Protein AF-A0A0W0VDV8-F1 (afdb_monomer)

Foldseek 3Di:
DLVVLVVLLVVLVVLLVVLVVLLVVLLVVLCVQPCQEDPDPAPNNPPQDLVNVLPPVVLVVLLVQLLVDPDLVSNVVSLVVLVVQLVVLLVQLVVLLVPADPPDPVSVNSNSNSLSSNSSSLVSNSSSLVSSSVVLVVCSPPPCSVVSSVVSVVSSVVSVVSSVVSVVSSLVSLLVVLLCLLVPFDARRARPLLSNLLCVVVSQVVLQCVVPNPDPVSVVVVVVCCPDLLVLLSVLLNVLSPDPLRDPQLSLLSLLLVLVLCVVVCPDDPDRSSNSSSVSNNSHDDDDDPPRAFNLRVCVVVVVSLVSRPPSSNVSCVVVVVQRRDGPSRDRDDPPD

Organism: NCBI:txid456

Mean predicted aligned error: 11.99 Å

Radius of gyration: 25.32 Å; Cα contacts (8 Å, |Δi|>4): 315; chains: 1; bounding box: 62×43×71 Å

Secondary structure (DSSP, 8-state):
-HHHHHHHHHHHHHHHHHHHHHHHHHHHHHHHHH----SS--GGGTT--HHHH---HHHHHHHHHHHH-SSHHHHHHHHHHHHHHHHHHHHHHHHHHHT--TT-HHHHHHHHHHHHHHHHHHHHHHHHHHHHHHHHHTTTTSTTHHHHHHHHHHHHHHHHHHHHHHHHHHHHHHHHHHHHHHHS--TT----HHHHHHHHHHHHHHHHHHHH-S-HHHHHHHHHHTTSHHHHHHHHHHHHHHSTT--HHHHHHHHHHHHHHHHHH-SS-TT-HHHHHHHHHTT--PPPPTTPPPHHHHHHH-HHHHHHS-HHHHHHHHHTHHHHTSSS--PPPPPP-

Sequence (337 aa):
MQGKNEILNTQLTTFTIENNQKLAELKRSFLFYMKQEPKGKGLLGQTLTFVQLTHSVEVQQLEKDVEGARSWKSMRAAYSKLVEKTVEYGKAFEATVLQFSVDDPESYKRFELAVTHYFRALDACQNAQEALGKKLEQQVKKNDFEEKHRDLAKEVTVLTTRIQSFQKQLEEFTLHLIEIQMEQPKEGRRIPLQAALQNLKKGYERAYDNSYGLSGFWRWLKNLFQKSDRMQEINFLATLSALPDCCDPVRYQAMALVHNKIIESESFGGGSKLKQILANLSGIQLSYNKSDPTLAIFLDKHQELYGQMPVSLQEYYNSHRGEYNQKGSVSFLNYAV

Solvent-accessible surface area (backbone atoms only — not comparable to full-atom values): 18839 Å² total; per-residue (Å²): 112,69,73,62,53,52,53,57,50,51,54,54,51,51,56,52,54,54,47,54,51,52,53,53,50,49,51,53,56,51,56,65,71,53,69,57,71,66,93,54,89,36,74,61,43,58,87,36,51,74,81,67,63,56,67,46,61,65,56,52,46,33,32,47,44,23,69,69,35,92,42,70,71,51,22,49,56,30,44,49,55,42,51,54,51,30,52,53,30,46,52,50,30,55,51,37,65,75,67,54,40,97,86,40,74,62,37,52,44,52,36,54,50,27,51,52,51,26,52,47,30,52,51,37,52,50,54,40,49,50,50,51,49,59,56,47,62,80,37,64,86,44,94,60,33,68,61,54,48,54,54,51,53,51,52,52,53,53,48,49,53,50,54,53,50,50,49,52,52,52,51,53,53,48,50,51,52,46,44,47,33,40,76,53,58,60,90,84,53,76,69,62,59,50,62,44,35,63,41,40,61,61,45,44,54,48,58,48,44,75,75,65,44,92,46,74,70,48,55,55,50,48,60,56,48,67,72,30,71,68,43,40,48,42,50,35,48,24,54,54,40,66,40,93,84,56,46,67,68,26,51,49,46,52,44,34,51,57,34,40,48,51,58,71,72,46,86,80,67,101,70,58,59,63,44,51,30,47,55,38,60,60,67,45,88,78,86,82,57,95,83,60,63,31,41,43,60,48,38,70,74,36,51,71,56,52,72,56,41,40,67,75,55,47,56,49,42,67,77,45,43,73,46,40,61,39,82,91,62,70,67,74,74,75,77,85,126

Structure (mmCIF, N/CA/C/O backbone):
data_AF-A0A0W0VDV8-F1
#
_entry.id   AF-A0A0W0VDV8-F1
#
loop_
_atom_site.group_PDB
_atom_site.id
_atom_site.type_symbol
_atom_site.label_atom_id
_atom_site.label_alt_id
_atom_site.label_comp_id
_atom_site.label_asym_id
_atom_site.label_entity_id
_atom_site.label_seq_id
_atom_site.pdbx_PDB_ins_code
_atom_site.Cartn_x
_atom_site.Cartn_y
_atom_site.Cartn_z
_atom_site.occupancy
_atom_site.B_iso_or_equiv
_atom_site.auth_seq_id
_atom_site.auth_comp_id
_atom_site.auth_asym_id
_atom_site.auth_atom_id
_atom_site.pdbx_PDB_model_num
ATOM 1 N N . MET A 1 1 ? -31.161 15.507 26.740 1.00 58.94 1 MET A N 1
ATOM 2 C CA . MET A 1 1 ? -30.115 14.484 26.982 1.00 58.94 1 MET A CA 1
ATOM 3 C C . MET A 1 1 ? -30.084 13.416 25.889 1.00 58.94 1 MET A C 1
ATOM 5 O O . MET A 1 1 ? -29.010 13.209 25.349 1.00 58.94 1 MET A O 1
ATOM 9 N N . GLN A 1 2 ? -31.214 12.810 25.486 1.00 59.78 2 GLN A N 1
ATOM 10 C CA . GLN A 1 2 ? -31.244 11.786 24.415 1.00 59.78 2 GLN A CA 1
ATOM 11 C C . GLN A 1 2 ? -30.567 12.213 23.098 1.00 59.78 2 GLN A C 1
ATOM 13 O O . GLN A 1 2 ? -29.649 11.531 22.660 1.00 59.78 2 GLN A O 1
ATOM 18 N N . GLY A 1 3 ? -30.905 13.385 22.547 1.00 69.31 3 GLY A N 1
ATOM 19 C CA . GLY A 1 3 ? -30.310 13.837 21.278 1.00 69.31 3 GLY A CA 1
ATOM 20 C C . GLY A 1 3 ? -28.788 14.060 21.315 1.00 69.31 3 GLY A C 1
ATOM 21 O O . GLY A 1 3 ? -28.114 13.861 20.313 1.00 69.31 3 GLY A O 1
ATOM 22 N N . LYS A 1 4 ? -28.206 14.404 22.475 1.00 75.31 4 LYS A N 1
ATOM 23 C CA . LYS A 1 4 ? -26.743 14.540 22.625 1.00 75.31 4 LYS A CA 1
ATOM 24 C C . LYS A 1 4 ? -26.056 13.169 22.576 1.00 75.31 4 LYS A C 1
ATOM 26 O O . LYS A 1 4 ? -25.022 13.027 21.930 1.00 75.31 4 LYS A O 1
ATOM 31 N N . ASN A 1 5 ? -26.644 12.165 23.225 1.00 75.25 5 ASN A N 1
ATOM 32 C CA . ASN A 1 5 ? -26.092 10.811 23.265 1.00 75.25 5 ASN A CA 1
ATOM 33 C C . ASN A 1 5 ? -26.180 10.113 21.894 1.00 75.25 5 ASN A C 1
ATOM 35 O O . ASN A 1 5 ? -25.277 9.363 21.533 1.00 75.25 5 ASN A O 1
ATOM 39 N N . GLU A 1 6 ? -27.215 10.409 21.106 1.00 73.19 6 GLU A N 1
ATOM 40 C CA . GLU A 1 6 ? -27.375 9.913 19.729 1.00 73.19 6 GLU A CA 1
ATOM 41 C C . GLU A 1 6 ? -26.329 10.504 18.763 1.00 73.19 6 GLU A C 1
ATOM 43 O O . GLU A 1 6 ? -2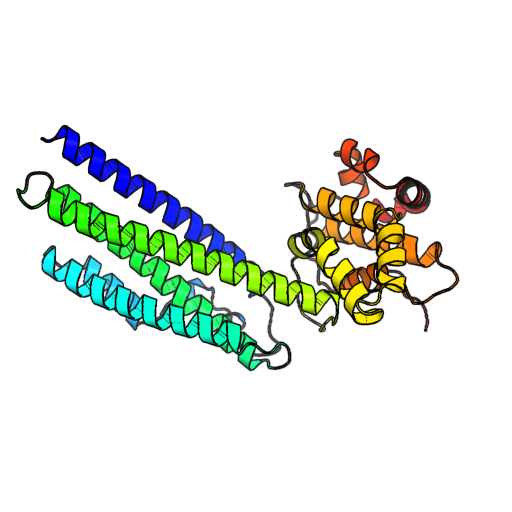5.738 9.773 17.963 1.00 73.19 6 GLU A O 1
ATOM 48 N N . ILE A 1 7 ? -26.020 11.802 18.882 1.00 77.56 7 ILE A N 1
ATOM 49 C CA . ILE A 1 7 ? -24.957 12.455 18.093 1.00 77.56 7 ILE A CA 1
ATOM 50 C C . ILE A 1 7 ? -23.589 11.832 18.399 1.00 77.56 7 ILE A C 1
ATOM 52 O O . ILE A 1 7 ? -22.836 11.495 17.485 1.00 77.56 7 ILE A O 1
ATOM 56 N N . LEU A 1 8 ? -23.282 11.638 19.683 1.00 75.75 8 LEU A N 1
ATOM 57 C CA . LEU A 1 8 ? -22.035 11.014 20.133 1.00 75.75 8 LEU A CA 1
ATOM 58 C C . LEU A 1 8 ? -21.870 9.591 19.573 1.00 75.75 8 LEU A C 1
ATOM 60 O O . LEU A 1 8 ? -20.773 9.195 19.174 1.00 75.75 8 LEU A O 1
ATOM 64 N N . ASN A 1 9 ? -22.958 8.828 19.496 1.00 73.06 9 ASN A N 1
ATOM 65 C CA . ASN A 1 9 ? -22.934 7.481 18.939 1.00 73.06 9 ASN A CA 1
ATOM 66 C C . ASN A 1 9 ? -22.749 7.461 17.410 1.00 73.06 9 ASN A C 1
ATOM 68 O O . ASN A 1 9 ? -22.029 6.622 16.865 1.00 73.06 9 ASN A O 1
ATOM 72 N N . THR A 1 10 ? -23.338 8.439 16.721 1.00 76.88 10 THR A N 1
ATOM 73 C CA . THR A 1 10 ? -23.154 8.620 15.274 1.00 76.88 10 THR A CA 1
ATOM 74 C C . THR A 1 10 ? -21.682 8.877 14.937 1.00 76.88 10 THR A C 1
ATOM 76 O O . THR A 1 10 ? -21.152 8.277 14.008 1.00 76.88 10 THR A O 1
ATOM 79 N N . GLN A 1 11 ? -20.985 9.695 15.735 1.00 78.44 11 GLN A N 1
ATOM 80 C CA . GLN A 1 11 ? -19.552 9.957 15.548 1.00 78.44 11 GLN A CA 1
ATOM 81 C C . GLN A 1 11 ? -18.694 8.691 15.685 1.00 78.44 11 GLN A C 1
ATOM 83 O O . GLN A 1 11 ? -17.827 8.459 14.847 1.00 78.44 11 GLN A O 1
ATOM 88 N N . LEU A 1 12 ? -18.952 7.856 16.702 1.00 77.94 12 LEU A N 1
ATOM 89 C CA . LEU A 1 12 ? -18.258 6.569 16.863 1.00 77.94 12 LEU A CA 1
ATOM 90 C C . LEU A 1 12 ? -18.455 5.672 15.637 1.00 77.94 12 LEU A C 1
ATOM 92 O O . LEU A 1 12 ? -17.488 5.118 15.124 1.00 77.94 12 LEU A O 1
ATOM 96 N N . THR A 1 13 ? -19.689 5.594 15.134 1.00 77.44 13 THR A N 1
ATOM 97 C CA . THR A 1 13 ? -20.028 4.790 13.951 1.00 77.44 13 THR A CA 1
ATOM 98 C C . THR A 1 13 ? -19.246 5.245 12.715 1.00 77.44 13 THR A C 1
ATOM 100 O O . THR A 1 13 ? -18.721 4.408 11.982 1.00 77.44 13 THR A O 1
ATOM 103 N N . THR A 1 14 ? -19.107 6.557 12.497 1.00 77.75 14 THR A N 1
ATOM 104 C CA . THR A 1 14 ? -18.315 7.097 11.380 1.00 77.75 14 THR A CA 1
ATOM 105 C C . THR A 1 14 ? -16.848 6.678 11.466 1.00 77.75 14 THR A C 1
ATOM 107 O O . THR A 1 14 ? -16.312 6.149 10.494 1.00 77.75 14 THR A O 1
ATOM 110 N N . PHE A 1 15 ? -16.207 6.834 12.631 1.00 74.81 15 PHE A N 1
ATOM 111 C CA . PHE A 1 15 ? -14.808 6.423 12.810 1.00 74.81 15 PHE A CA 1
ATOM 112 C C . PHE A 1 15 ? -14.605 4.922 12.586 1.00 74.81 15 PHE A C 1
ATOM 114 O O . PHE A 1 15 ? -13.619 4.501 11.979 1.00 74.81 15 PHE A O 1
ATOM 121 N N . THR A 1 16 ? -15.557 4.107 13.038 1.00 74.69 16 THR A N 1
ATOM 122 C CA . THR A 1 16 ? -15.547 2.664 12.809 1.00 74.69 16 THR A CA 1
ATOM 123 C C . THR A 1 16 ? -15.575 2.333 11.313 1.00 74.69 16 THR A C 1
ATOM 125 O O . THR A 1 16 ? -14.768 1.528 10.849 1.00 74.69 16 THR A O 1
ATOM 128 N N . ILE A 1 17 ? -16.455 2.979 10.541 1.00 77.81 17 ILE A N 1
ATOM 129 C CA . ILE A 1 17 ? -16.549 2.781 9.086 1.00 77.81 17 ILE A CA 1
ATOM 130 C C . ILE A 1 17 ? -15.231 3.158 8.395 1.00 77.81 17 ILE A C 1
ATOM 132 O O . ILE A 1 17 ? -14.742 2.397 7.558 1.00 77.81 17 ILE A O 1
ATOM 136 N N . GLU A 1 18 ? -14.630 4.292 8.763 1.00 79.25 18 GLU A N 1
ATOM 137 C CA . GLU A 1 18 ? -13.348 4.735 8.201 1.00 79.25 18 GLU A 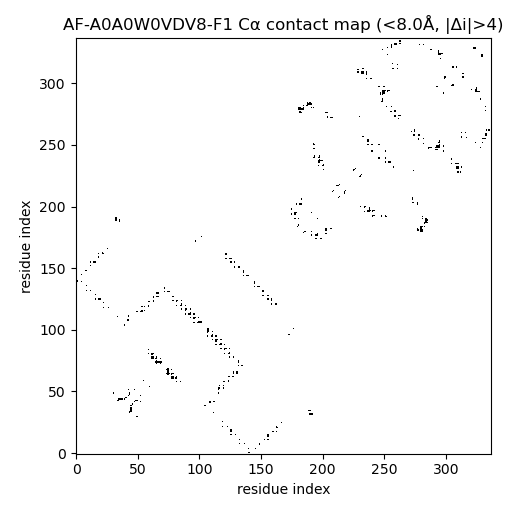CA 1
ATOM 138 C C . GLU A 1 18 ? -12.209 3.745 8.484 1.00 79.25 18 GLU A C 1
ATOM 140 O O . GLU A 1 18 ? -11.414 3.435 7.594 1.00 79.25 18 GLU A O 1
ATOM 145 N N . ASN A 1 19 ? -12.124 3.214 9.707 1.00 77.00 19 ASN A N 1
ATOM 146 C CA . ASN A 1 19 ? -11.115 2.214 10.059 1.00 77.00 19 ASN A CA 1
ATOM 147 C C . ASN A 1 19 ? -11.298 0.915 9.260 1.00 77.00 19 ASN A C 1
ATOM 149 O O . ASN A 1 19 ? -10.313 0.371 8.758 1.00 77.00 19 ASN A O 1
ATOM 153 N N . ASN A 1 20 ? -12.538 0.452 9.075 1.00 77.88 20 ASN A N 1
ATOM 154 C CA . ASN A 1 20 ? -12.835 -0.739 8.272 1.00 77.88 20 ASN A CA 1
ATOM 155 C C . ASN A 1 20 ? -12.409 -0.570 6.808 1.00 77.88 20 ASN A C 1
ATOM 157 O O . ASN A 1 20 ? -11.859 -1.497 6.211 1.00 77.88 20 ASN A O 1
ATOM 161 N N . GLN A 1 21 ? -12.611 0.618 6.231 1.00 77.75 21 GLN A N 1
ATOM 162 C CA . GLN A 1 21 ? -12.139 0.929 4.878 1.00 77.75 21 GLN A CA 1
ATOM 163 C C . GLN A 1 21 ? -10.608 0.877 4.791 1.00 77.75 21 GLN A C 1
ATOM 165 O O . GLN A 1 21 ? -10.075 0.171 3.934 1.00 77.75 21 GLN A O 1
ATOM 170 N N . LYS A 1 22 ? -9.899 1.521 5.728 1.00 74.94 22 LYS A N 1
ATOM 171 C CA . LYS A 1 22 ? -8.423 1.507 5.781 1.00 74.94 22 LYS A CA 1
ATOM 172 C C . LYS A 1 22 ? -7.856 0.096 5.956 1.00 74.94 22 LYS A C 1
ATOM 174 O O . LYS A 1 22 ? -6.888 -0.272 5.296 1.00 74.94 22 LYS A O 1
ATOM 179 N N . LEU A 1 23 ? -8.471 -0.732 6.803 1.00 75.31 23 LEU A N 1
ATOM 180 C CA . LEU A 1 23 ? -8.080 -2.137 6.973 1.00 75.31 23 LEU A CA 1
ATOM 181 C C . LEU A 1 23 ? -8.330 -2.959 5.699 1.00 75.31 23 LEU A C 1
ATOM 183 O O . LEU A 1 23 ? -7.503 -3.792 5.320 1.00 75.31 23 LEU A O 1
ATOM 187 N N . ALA A 1 24 ? -9.432 -2.712 4.989 1.00 70.69 24 ALA A N 1
ATOM 188 C CA . ALA A 1 24 ? -9.693 -3.368 3.712 1.00 70.69 24 ALA A CA 1
ATOM 189 C C . ALA A 1 24 ? -8.656 -2.984 2.638 1.00 70.69 24 ALA A C 1
ATOM 191 O O . ALA A 1 24 ? -8.207 -3.852 1.883 1.00 70.69 24 ALA A O 1
ATOM 192 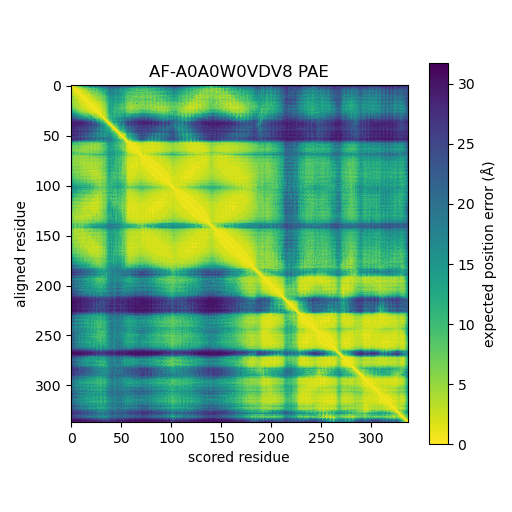N N . GLU A 1 25 ? -8.245 -1.715 2.585 1.00 67.88 25 GLU A N 1
ATOM 193 C CA . GLU A 1 25 ? -7.177 -1.225 1.703 1.00 67.88 25 GLU A CA 1
ATOM 194 C C . GLU A 1 25 ? -5.823 -1.856 2.046 1.00 67.88 25 GLU A C 1
ATOM 196 O O . GLU A 1 25 ? -5.185 -2.446 1.173 1.00 67.88 25 GLU A O 1
ATOM 201 N N . LEU A 1 26 ? -5.439 -1.846 3.325 1.00 67.81 26 LEU A N 1
ATOM 202 C CA . LEU A 1 26 ? -4.237 -2.507 3.843 1.00 67.81 26 LEU A CA 1
ATOM 203 C C . LEU A 1 26 ? -4.158 -3.980 3.434 1.00 67.81 26 LEU A C 1
ATOM 205 O O . LEU A 1 26 ? -3.128 -4.446 2.944 1.00 67.81 26 LEU A O 1
ATOM 209 N N . LYS A 1 27 ? -5.266 -4.713 3.584 1.00 67.38 27 LYS A N 1
ATOM 210 C CA . LYS A 1 27 ? -5.357 -6.125 3.201 1.00 67.38 27 LYS A CA 1
ATOM 211 C C . LYS A 1 27 ? -5.137 -6.326 1.703 1.00 67.38 27 LYS A C 1
ATOM 213 O O . LYS A 1 27 ? -4.454 -7.273 1.315 1.00 67.38 27 LYS A O 1
ATOM 218 N N . ARG A 1 28 ? -5.710 -5.463 0.855 1.00 62.41 28 ARG A N 1
ATOM 219 C CA . ARG A 1 28 ? -5.523 -5.519 -0.607 1.00 62.41 28 ARG A CA 1
ATOM 220 C C . ARG A 1 28 ? -4.072 -5.252 -0.987 1.00 62.41 28 ARG A C 1
ATOM 222 O O . ARG A 1 28 ? -3.511 -6.039 -1.747 1.00 62.41 28 ARG A O 1
ATOM 229 N N . SER A 1 29 ? -3.473 -4.207 -0.418 1.00 60.25 29 SER A N 1
ATOM 230 C CA . SER A 1 29 ? -2.066 -3.868 -0.630 1.00 60.25 29 SER A CA 1
ATOM 231 C C . SER A 1 29 ? -1.169 -5.038 -0.229 1.00 60.25 29 SER A C 1
ATOM 233 O O . SER A 1 29 ? -0.413 -5.537 -1.055 1.00 60.25 29 SER A O 1
ATOM 235 N N . PHE A 1 30 ? -1.322 -5.579 0.982 1.00 62.72 30 PHE A N 1
ATOM 236 C CA . PHE A 1 30 ? -0.496 -6.689 1.465 1.00 62.72 30 PHE A CA 1
ATOM 237 C C . PHE A 1 30 ? -0.629 -7.974 0.629 1.00 62.72 30 PHE A C 1
ATOM 239 O O . PHE A 1 30 ? 0.373 -8.590 0.261 1.00 62.72 30 PHE A O 1
ATOM 246 N N . LEU A 1 31 ? -1.860 -8.366 0.278 1.00 56.66 31 LEU A N 1
ATOM 247 C CA . LEU A 1 31 ? -2.122 -9.544 -0.555 1.00 56.66 31 LEU A CA 1
ATOM 248 C C . LEU A 1 31 ? -1.488 -9.446 -1.946 1.00 56.66 31 LEU A C 1
ATOM 250 O O . LEU A 1 31 ? -1.143 -10.474 -2.525 1.00 56.66 31 LEU A O 1
ATOM 254 N N . PHE A 1 32 ? -1.357 -8.238 -2.492 1.00 51.41 32 PHE A N 1
ATOM 255 C CA . PHE A 1 32 ? -0.691 -8.026 -3.771 1.00 51.41 32 PHE A CA 1
ATOM 256 C C . PHE A 1 32 ? 0.818 -8.287 -3.662 1.00 51.41 32 PHE A C 1
ATOM 258 O O . PHE A 1 32 ? 1.383 -8.992 -4.496 1.00 51.41 32 PHE A O 1
ATOM 265 N N . TYR A 1 33 ? 1.461 -7.783 -2.605 1.00 51.28 33 TYR A N 1
ATOM 266 C CA . TYR A 1 33 ? 2.911 -7.904 -2.427 1.00 51.28 33 TYR A CA 1
ATOM 267 C C . TYR A 1 33 ? 3.379 -9.314 -2.091 1.00 51.28 33 TYR A C 1
ATOM 269 O O . TYR A 1 33 ? 4.463 -9.700 -2.524 1.00 51.28 33 TYR A O 1
ATOM 277 N N . MET A 1 34 ? 2.568 -10.082 -1.361 1.00 50.50 34 MET A N 1
ATOM 278 C CA . MET A 1 34 ? 2.996 -11.359 -0.785 1.00 50.50 34 MET A CA 1
ATOM 279 C C . MET A 1 34 ? 2.438 -12.607 -1.484 1.00 50.50 34 MET A C 1
ATOM 281 O O . MET A 1 34 ? 2.802 -13.722 -1.127 1.00 50.50 34 MET A O 1
ATOM 285 N N . LYS A 1 35 ? 1.627 -12.456 -2.543 1.00 46.66 35 LYS A N 1
ATOM 286 C CA . LYS A 1 35 ? 1.220 -13.549 -3.459 1.00 46.66 35 LYS A CA 1
ATOM 287 C C . LYS A 1 35 ? 2.362 -14.042 -4.376 1.00 46.66 35 LYS A C 1
ATOM 289 O O . LYS A 1 35 ? 2.117 -14.478 -5.502 1.00 46.66 35 LYS A O 1
ATOM 294 N N . GLN A 1 36 ? 3.614 -13.952 -3.932 1.00 49.03 36 GLN A N 1
ATOM 295 C CA . GLN A 1 36 ? 4.772 -14.410 -4.702 1.00 49.03 36 GLN A CA 1
ATOM 296 C C . GLN A 1 36 ? 5.006 -15.899 -4.413 1.00 49.03 36 GLN A C 1
ATOM 298 O O . GLN A 1 36 ? 5.305 -16.288 -3.289 1.00 49.03 36 GLN A O 1
ATOM 303 N N . GLU A 1 37 ? 4.793 -16.741 -5.421 1.00 43.78 37 GLU A N 1
ATOM 304 C CA . GLU A 1 37 ? 4.869 -18.206 -5.333 1.00 43.78 37 GLU A CA 1
ATOM 305 C C . GLU A 1 37 ? 6.331 -18.738 -5.275 1.00 43.78 37 GLU A C 1
ATOM 307 O O . GLU A 1 37 ? 7.286 -17.982 -5.462 1.00 43.78 37 GLU A O 1
ATOM 312 N N . PRO A 1 38 ? 6.573 -20.018 -4.931 1.00 41.16 38 PRO A N 1
ATOM 313 C CA . PRO A 1 38 ? 7.326 -20.405 -3.750 1.00 41.16 38 PRO A CA 1
ATOM 314 C C . PRO A 1 38 ? 8.721 -20.934 -4.108 1.00 41.16 38 PRO A C 1
ATOM 316 O O . PRO A 1 38 ? 8.876 -22.071 -4.546 1.00 41.16 38 PRO A O 1
ATOM 319 N N . LYS A 1 39 ? 9.777 -20.165 -3.830 1.00 41.12 39 LYS A N 1
ATOM 320 C CA . LYS A 1 39 ? 11.120 -20.761 -3.640 1.00 41.12 39 LYS A CA 1
ATOM 321 C C . LYS A 1 39 ? 11.468 -20.994 -2.168 1.00 41.12 39 LYS A C 1
ATOM 323 O O . LYS A 1 39 ? 12.457 -21.646 -1.856 1.00 41.12 39 LYS A O 1
ATOM 328 N N . GLY A 1 40 ? 10.591 -20.564 -1.263 1.00 40.31 40 GLY A N 1
ATOM 329 C CA . GLY A 1 40 ? 10.541 -21.008 0.121 1.00 40.31 40 GLY A CA 1
ATOM 330 C C . GLY A 1 40 ? 9.084 -21.241 0.488 1.00 40.31 40 GLY A C 1
ATOM 331 O O . GLY A 1 40 ? 8.237 -20.407 0.187 1.00 40.31 40 GLY A O 1
ATOM 332 N N . LYS A 1 41 ? 8.767 -22.370 1.121 1.00 40.56 41 LYS A N 1
ATOM 333 C CA . LYS A 1 41 ? 7.441 -22.624 1.702 1.00 40.56 41 LYS A CA 1
ATOM 334 C C . LYS A 1 41 ? 7.212 -21.686 2.902 1.00 40.56 41 LYS A C 1
ATOM 336 O O . LYS A 1 41 ? 7.303 -22.120 4.046 1.00 40.56 41 LYS A O 1
ATOM 341 N N . GLY A 1 42 ? 7.023 -20.393 2.645 1.00 44.75 42 GLY A N 1
ATOM 342 C CA . GLY A 1 42 ? 6.468 -19.427 3.595 1.00 44.75 42 GLY A CA 1
ATOM 343 C C . GLY A 1 42 ? 4.958 -19.625 3.755 1.00 44.75 42 GLY A C 1
ATOM 344 O O . GLY A 1 42 ? 4.360 -20.422 3.031 1.00 44.75 42 GLY A O 1
ATOM 345 N N . LEU A 1 43 ? 4.345 -18.925 4.708 1.00 42.12 43 LEU A N 1
ATOM 346 C CA . LEU A 1 43 ? 2.946 -19.120 5.110 1.00 42.12 43 LEU A CA 1
ATOM 347 C C . LEU A 1 43 ? 1.944 -18.846 3.970 1.00 42.12 43 LEU A C 1
ATOM 349 O O . LEU A 1 43 ? 1.009 -19.625 3.796 1.00 42.12 43 LEU A O 1
ATOM 353 N N . LEU A 1 44 ? 2.172 -17.833 3.128 1.00 39.78 44 LEU A N 1
ATOM 354 C CA . LEU A 1 44 ? 1.350 -17.528 1.944 1.00 39.78 44 LEU A CA 1
ATOM 355 C C . LEU A 1 44 ? 1.682 -18.389 0.715 1.00 39.78 44 LEU A C 1
ATOM 357 O O . LEU A 1 44 ? 0.875 -18.477 -0.208 1.00 39.78 44 LEU A O 1
ATOM 361 N N . GLY A 1 45 ? 2.827 -19.078 0.717 1.00 38.69 45 GLY A N 1
ATOM 362 C CA . GLY A 1 45 ? 3.200 -20.076 -0.294 1.00 38.69 45 GLY A CA 1
ATOM 363 C C . GLY A 1 45 ? 2.599 -21.467 -0.044 1.00 38.69 45 GLY A C 1
ATOM 364 O O . GLY A 1 45 ? 2.841 -22.386 -0.823 1.00 38.69 45 GLY A O 1
ATOM 365 N N . GLN A 1 46 ? 1.836 -21.645 1.042 1.00 40.34 46 GLN A N 1
ATOM 366 C CA . GLN A 1 46 ? 1.187 -22.903 1.415 1.00 40.34 46 GLN A CA 1
ATOM 367 C C . GLN A 1 46 ? -0.321 -22.899 1.139 1.00 40.34 46 GLN A C 1
ATOM 369 O O . GLN A 1 46 ? -1.073 -23.405 1.953 1.00 40.34 46 GLN A O 1
ATOM 374 N N . THR A 1 47 ? -0.829 -22.373 0.018 1.00 40.25 47 THR A N 1
ATOM 375 C CA . THR A 1 47 ? -2.280 -22.481 -0.315 1.00 40.25 47 THR A CA 1
ATOM 376 C C . THR A 1 47 ? -3.239 -21.964 0.777 1.00 40.25 47 THR A C 1
ATOM 378 O O . THR A 1 47 ? -4.437 -22.232 0.730 1.00 40.25 47 THR A O 1
ATOM 381 N N . LEU A 1 48 ? -2.736 -21.229 1.771 1.00 39.66 48 LEU A N 1
ATOM 382 C CA . LEU A 1 48 ? -3.526 -20.640 2.834 1.00 39.66 48 LEU A CA 1
ATOM 383 C C . LEU A 1 48 ? -3.762 -19.193 2.426 1.00 39.66 48 LEU A C 1
ATOM 385 O O . LEU A 1 48 ? -2.842 -18.386 2.310 1.00 39.66 48 LEU A O 1
ATOM 389 N N . THR A 1 49 ? -5.018 -18.859 2.161 1.00 45.03 49 THR A N 1
ATOM 390 C CA . THR A 1 49 ? -5.432 -17.464 2.041 1.00 45.03 49 THR A CA 1
ATOM 391 C C . THR A 1 49 ? -5.029 -16.720 3.316 1.00 45.03 49 THR A C 1
ATOM 393 O O . THR A 1 49 ? -5.004 -17.293 4.400 1.00 45.03 49 THR A O 1
ATOM 396 N N . PHE A 1 50 ? -4.759 -15.420 3.225 1.00 41.00 50 PHE A N 1
ATOM 397 C CA . PHE A 1 50 ? -4.505 -14.575 4.399 1.00 41.00 50 PHE A CA 1
ATOM 398 C C . PHE A 1 50 ? -5.577 -14.746 5.498 1.00 41.00 50 PHE A C 1
ATOM 400 O O . PHE A 1 50 ? -5.272 -14.698 6.679 1.00 41.00 50 PHE A O 1
ATOM 407 N N . VAL A 1 51 ? -6.817 -15.059 5.100 1.00 43.16 51 VAL A N 1
ATOM 408 C CA . VAL A 1 51 ? -7.960 -15.390 5.973 1.00 43.16 51 VAL A CA 1
ATOM 409 C C . VAL A 1 51 ? -7.814 -16.745 6.693 1.00 43.16 51 VAL A C 1
ATOM 411 O O . VAL A 1 51 ? -8.361 -16.945 7.772 1.00 43.16 51 VAL A O 1
ATOM 414 N N . GLN A 1 52 ? -7.070 -17.690 6.126 1.00 43.09 52 GLN A N 1
ATOM 415 C CA . GLN A 1 52 ? -6.754 -18.976 6.753 1.00 43.09 52 GLN A CA 1
ATOM 416 C C . GLN A 1 52 ? -5.519 -18.892 7.670 1.00 43.09 52 GLN A C 1
ATOM 418 O O . GLN A 1 52 ? -5.389 -19.701 8.583 1.00 43.09 52 GLN A O 1
ATOM 423 N N . LEU A 1 53 ? -4.653 -17.887 7.486 1.00 49.34 53 LEU A N 1
ATOM 424 C CA . LEU A 1 53 ? -3.500 -17.602 8.356 1.00 49.34 53 LEU A CA 1
ATOM 425 C C . LEU A 1 53 ? -3.852 -16.749 9.583 1.00 49.34 53 LEU A C 1
ATOM 427 O O . LEU A 1 53 ? -3.094 -16.709 10.548 1.00 49.34 53 LEU A O 1
ATOM 431 N N . THR A 1 54 ? -5.025 -16.107 9.596 1.00 49.25 54 THR A N 1
ATOM 432 C CA . THR A 1 54 ? -5.510 -15.278 10.715 1.00 49.25 54 THR A CA 1
ATOM 433 C C . THR A 1 54 ? -5.915 -16.052 11.977 1.00 49.25 54 THR A C 1
ATOM 435 O O . THR A 1 54 ? -6.415 -15.448 12.929 1.00 49.25 54 THR A O 1
ATOM 438 N N . HIS A 1 55 ? -5.640 -17.357 12.049 1.00 49.22 55 HIS A N 1
ATOM 439 C CA . HIS A 1 55 ? -5.704 -18.134 13.288 1.00 49.22 55 HIS A CA 1
ATOM 440 C C . HIS A 1 55 ? -4.474 -17.890 14.180 1.00 49.22 55 HIS A C 1
ATOM 442 O O . HIS A 1 55 ? -3.840 -18.831 14.656 1.00 49.22 55 HIS A O 1
ATOM 448 N N . SER A 1 56 ? -4.174 -16.625 14.498 1.00 60.19 56 SER A N 1
ATOM 449 C CA . SER A 1 56 ? -3.602 -16.355 15.818 1.00 60.19 56 SER A CA 1
ATOM 450 C C . SER A 1 56 ? -4.687 -16.762 16.812 1.00 60.19 56 SER A C 1
ATOM 452 O O . SER A 1 56 ? -5.618 -15.999 17.079 1.00 60.19 56 SER A O 1
ATOM 454 N N . VAL A 1 57 ? -4.631 -18.023 17.261 1.00 66.75 57 VAL A N 1
ATOM 455 C CA . VAL A 1 57 ? -5.601 -18.614 18.196 1.00 66.75 57 VAL A CA 1
ATOM 456 C C . VAL A 1 57 ? -5.780 -17.686 19.395 1.00 66.75 57 VAL A C 1
ATOM 458 O O . VAL A 1 57 ? -6.896 -17.490 19.856 1.00 66.75 57 VAL A O 1
ATOM 461 N N . GLU A 1 58 ? -4.694 -17.044 19.826 1.00 80.62 58 GLU A N 1
ATOM 462 C CA . GLU A 1 58 ? -4.672 -16.069 20.910 1.00 80.62 58 GLU A CA 1
ATOM 463 C C . GLU A 1 58 ? -5.482 -14.797 20.598 1.00 80.62 58 GLU A C 1
ATOM 465 O O . GLU A 1 58 ? -6.392 -14.472 21.354 1.00 80.62 58 GLU A O 1
ATOM 470 N N . VAL A 1 59 ? -5.238 -14.100 19.477 1.00 86.19 59 VAL A N 1
ATOM 471 C CA . VAL A 1 59 ? -5.998 -12.879 19.113 1.00 86.19 59 VAL A CA 1
ATOM 472 C C . VAL A 1 59 ? -7.465 -13.192 18.860 1.00 86.19 59 VAL A C 1
ATOM 474 O O . VAL A 1 59 ? -8.344 -12.450 19.290 1.00 86.19 59 VAL A O 1
ATOM 477 N N . GLN A 1 60 ? -7.740 -14.309 18.187 1.00 84.75 60 GLN A N 1
ATOM 478 C CA . GLN A 1 60 ? -9.106 -14.738 17.922 1.00 84.75 60 GLN A CA 1
ATOM 479 C C . GLN A 1 60 ? -9.848 -15.108 19.211 1.00 84.75 60 GLN A C 1
ATOM 481 O O . GLN A 1 60 ? -11.041 -14.837 19.325 1.00 84.75 60 GLN A O 1
ATOM 486 N N . GLN A 1 61 ? -9.163 -15.718 20.181 1.00 87.50 61 GLN A N 1
ATOM 487 C CA . GLN A 1 61 ? -9.753 -16.000 21.483 1.00 87.50 61 GLN A CA 1
ATOM 488 C C . GLN A 1 61 ? -10.014 -14.708 22.261 1.00 87.50 61 GLN A C 1
ATOM 490 O O . GLN A 1 61 ? -11.103 -14.548 22.796 1.00 87.50 61 GLN A O 1
ATOM 495 N N . LEU A 1 62 ? -9.070 -13.762 22.267 1.00 89.62 62 LEU A N 1
ATOM 496 C CA . LEU A 1 62 ? -9.238 -12.469 22.937 1.00 89.62 62 LEU A CA 1
ATOM 497 C C . LEU A 1 62 ? -10.397 -11.653 22.348 1.00 89.62 62 LEU A C 1
ATOM 499 O O . LEU A 1 62 ? -11.169 -11.063 23.097 1.00 89.62 62 LEU A O 1
ATOM 503 N N . GLU A 1 63 ? -10.560 -11.651 21.024 1.00 91.56 63 GLU A N 1
ATOM 504 C CA . GLU A 1 63 ? -11.719 -11.043 20.360 1.00 91.56 63 GLU A CA 1
ATOM 505 C C . GLU A 1 63 ? -13.031 -11.704 20.805 1.00 91.56 63 GLU A C 1
ATOM 507 O O . GLU A 1 63 ? -13.948 -11.017 21.256 1.00 91.56 63 GLU A O 1
ATOM 512 N N . LYS A 1 64 ? -13.096 -13.043 20.781 1.00 91.25 64 LYS A N 1
ATOM 513 C CA . LYS A 1 64 ? -14.266 -13.796 21.262 1.00 91.25 64 LYS A CA 1
ATOM 514 C C . LYS A 1 64 ? -14.561 -13.548 22.740 1.00 91.25 64 LYS A C 1
ATOM 516 O O . LYS A 1 64 ? -15.727 -13.516 23.126 1.00 91.25 64 LYS A O 1
ATOM 521 N N . ASP A 1 65 ? -13.537 -13.363 23.569 1.00 92.88 65 ASP A N 1
ATOM 522 C CA . ASP A 1 65 ? -13.698 -13.046 24.988 1.00 92.88 65 ASP A CA 1
ATOM 523 C C . ASP A 1 65 ? -14.341 -11.662 25.180 1.00 92.88 65 ASP A C 1
ATOM 525 O O . ASP A 1 65 ? -15.146 -11.482 26.099 1.00 92.88 65 ASP A O 1
ATOM 529 N N . VAL A 1 66 ? -14.040 -10.691 24.304 1.00 92.75 66 VAL A N 1
ATOM 530 C CA . VAL A 1 66 ? -14.734 -9.393 24.284 1.00 92.75 66 VAL A CA 1
ATOM 531 C C . VAL A 1 66 ? -16.192 -9.578 23.874 1.00 92.75 66 VAL A C 1
ATOM 533 O O . VAL A 1 66 ? -17.081 -9.098 24.574 1.00 92.75 66 VAL A O 1
ATOM 536 N N . GLU A 1 67 ? -16.453 -10.285 22.776 1.00 90.69 67 GLU A N 1
ATOM 537 C CA . GLU A 1 67 ? -17.810 -10.486 22.249 1.00 90.69 67 GLU A CA 1
ATOM 538 C C . GLU A 1 67 ? -18.708 -11.290 23.203 1.00 90.69 67 GLU A C 1
ATOM 540 O O . GLU A 1 67 ? -19.891 -10.985 23.369 1.00 90.69 67 GLU A O 1
ATOM 545 N N . GLY A 1 68 ? -18.147 -12.306 23.863 1.00 88.19 68 GLY A N 1
ATOM 546 C CA . GLY A 1 68 ? -18.850 -13.189 24.792 1.00 88.19 68 GLY A CA 1
ATOM 547 C C . GLY A 1 68 ? -19.050 -12.604 26.194 1.00 88.19 68 GLY A C 1
ATOM 548 O O . GLY A 1 68 ? -19.814 -13.153 26.999 1.00 88.19 68 GLY A O 1
ATOM 549 N N . ALA A 1 69 ? -18.387 -11.494 26.525 1.00 91.50 69 ALA A N 1
ATOM 550 C CA . ALA A 1 69 ? -18.470 -10.894 27.848 1.00 91.50 69 ALA A CA 1
ATOM 551 C C . ALA A 1 69 ? -19.835 -10.224 28.105 1.00 91.50 69 ALA A C 1
ATOM 553 O O . ALA A 1 69 ? -20.328 -9.377 27.365 1.00 91.50 69 ALA A O 1
ATOM 554 N N . ARG A 1 70 ? -20.456 -10.567 29.243 1.00 86.31 70 ARG A N 1
ATOM 555 C CA . ARG A 1 70 ? -21.831 -10.136 29.572 1.00 86.31 70 ARG A CA 1
ATOM 556 C C . ARG A 1 70 ? -21.944 -8.683 30.047 1.00 86.31 70 ARG A C 1
ATOM 558 O O . ARG A 1 70 ? -23.011 -8.074 29.923 1.00 86.31 70 ARG A O 1
ATOM 565 N N . SER A 1 71 ? -20.870 -8.131 30.613 1.00 89.56 71 SER A N 1
ATOM 566 C CA . SER A 1 71 ? -20.848 -6.805 31.242 1.00 89.56 71 SER A CA 1
ATOM 567 C C . SER A 1 71 ? -19.827 -5.881 30.582 1.00 89.56 71 SER A C 1
ATOM 569 O O . SER A 1 71 ? -18.789 -6.349 30.125 1.00 89.56 71 SER A O 1
ATOM 571 N N . TRP A 1 72 ? -20.082 -4.565 30.608 1.00 89.06 72 TRP A N 1
ATOM 572 C CA . TRP A 1 72 ? -19.140 -3.558 30.094 1.00 89.06 72 TRP A CA 1
ATOM 573 C C . TRP A 1 72 ? -17.742 -3.719 30.696 1.00 89.06 72 TRP A C 1
ATOM 575 O O . TRP A 1 72 ? -16.759 -3.766 29.969 1.00 89.06 72 TRP A O 1
ATOM 585 N N . LYS A 1 73 ? -17.656 -3.867 32.025 1.00 90.94 73 LYS A N 1
ATOM 586 C CA . LYS A 1 73 ? -16.385 -4.032 32.743 1.00 90.94 73 LYS A CA 1
ATOM 587 C C . LYS A 1 73 ? -15.614 -5.263 32.257 1.00 90.94 73 LYS A C 1
ATOM 589 O O . LYS A 1 73 ? -14.406 -5.187 32.063 1.00 90.94 73 LYS A O 1
ATOM 594 N N . SER A 1 74 ? -16.310 -6.379 32.042 1.00 92.38 74 SER A N 1
ATOM 595 C CA . SER A 1 74 ? -15.710 -7.614 31.528 1.00 92.38 74 SER A CA 1
ATOM 596 C C . SER A 1 74 ? -15.249 -7.464 30.076 1.00 92.38 74 SER A C 1
ATOM 598 O O . SER A 1 74 ? -14.126 -7.851 29.771 1.00 92.38 74 SER A O 1
ATOM 600 N N . MET A 1 75 ? -16.069 -6.849 29.212 1.00 93.62 75 MET A N 1
ATOM 601 C CA . MET A 1 75 ? -15.697 -6.563 27.820 1.00 93.62 75 MET A CA 1
ATOM 602 C C . MET A 1 75 ? -14.459 -5.668 27.763 1.00 93.62 75 MET A C 1
ATOM 604 O O . MET A 1 75 ? -13.522 -5.958 27.028 1.00 93.62 75 MET A O 1
ATOM 608 N N . ARG A 1 76 ? -14.414 -4.614 28.591 1.00 93.44 76 ARG A N 1
ATOM 609 C CA . ARG A 1 76 ? -13.269 -3.702 28.648 1.00 93.44 76 ARG A CA 1
ATOM 610 C C . ARG A 1 76 ? -11.996 -4.412 29.105 1.00 93.44 76 ARG A C 1
ATOM 612 O O . ARG A 1 76 ? -10.949 -4.196 28.511 1.00 93.44 76 ARG A O 1
ATOM 619 N N . ALA A 1 77 ? -12.081 -5.275 30.118 1.00 93.62 77 ALA A N 1
ATOM 620 C CA . ALA A 1 77 ? -10.930 -6.039 30.594 1.00 93.62 77 ALA A CA 1
ATOM 621 C C . ALA A 1 77 ? -10.379 -6.998 29.522 1.00 93.62 77 ALA A C 1
ATOM 623 O O . ALA A 1 77 ? -9.165 -7.097 29.364 1.00 93.62 77 ALA A O 1
ATOM 624 N N . ALA A 1 78 ? -11.254 -7.674 28.769 1.00 93.50 78 ALA A N 1
ATOM 625 C CA . ALA A 1 78 ? -10.844 -8.504 27.636 1.00 93.50 78 ALA A CA 1
ATOM 626 C C . ALA A 1 78 ? -10.226 -7.655 26.509 1.00 93.50 78 ALA A C 1
ATOM 628 O O . ALA A 1 78 ? -9.164 -7.992 25.990 1.00 93.50 78 ALA A O 1
ATOM 629 N N . TYR A 1 79 ? -10.824 -6.500 26.206 1.00 95.50 79 TYR A N 1
ATOM 630 C CA . TYR A 1 79 ? -10.322 -5.585 25.184 1.00 95.50 79 TYR A CA 1
ATOM 631 C C . TYR A 1 79 ? -8.946 -5.011 25.551 1.00 95.50 79 TYR A C 1
ATOM 633 O O . TYR A 1 79 ? -8.081 -4.915 24.690 1.00 95.50 79 TYR A O 1
ATOM 641 N N . SER A 1 80 ? -8.683 -4.705 26.825 1.00 95.12 80 SER A N 1
ATOM 642 C CA . SER A 1 80 ? -7.352 -4.260 27.264 1.00 95.12 80 SER A CA 1
ATOM 643 C C . SER A 1 80 ? -6.262 -5.301 26.989 1.00 95.12 80 SER A C 1
ATOM 645 O O . SER A 1 80 ? -5.199 -4.937 26.496 1.00 95.12 80 SER A O 1
ATOM 647 N N . LYS A 1 81 ? -6.537 -6.595 27.210 1.00 94.88 81 LYS A N 1
ATOM 648 C CA . LYS A 1 81 ? -5.596 -7.676 26.859 1.00 94.88 81 LYS A CA 1
ATOM 649 C C . LYS A 1 81 ? -5.351 -7.756 25.353 1.00 94.88 81 LYS A C 1
ATOM 651 O O . LYS A 1 81 ? -4.227 -7.970 24.911 1.00 94.88 81 LYS A O 1
ATOM 656 N N . LEU A 1 82 ? -6.403 -7.559 24.559 1.00 94.50 82 LEU A N 1
ATOM 657 C CA . LEU A 1 82 ? -6.282 -7.497 23.107 1.00 94.50 82 LEU A CA 1
ATOM 658 C C . LEU A 1 82 ? -5.405 -6.314 22.670 1.00 94.50 82 LEU A C 1
ATOM 660 O O . LEU A 1 82 ? -4.524 -6.491 21.836 1.00 94.50 82 LEU A O 1
ATOM 664 N N . VAL A 1 83 ? -5.573 -5.137 23.282 1.00 95.00 83 VAL A N 1
ATOM 665 C CA . VAL A 1 83 ? -4.723 -3.963 23.027 1.00 95.00 83 VAL A CA 1
ATOM 666 C C . VAL A 1 83 ? -3.261 -4.237 23.386 1.00 95.00 83 VAL A C 1
ATOM 668 O O . VAL A 1 83 ? -2.377 -3.892 22.601 1.00 95.00 83 VAL A O 1
ATOM 671 N N . GLU A 1 84 ? -2.984 -4.877 24.525 1.00 94.19 84 GLU A N 1
ATOM 672 C CA . GLU A 1 84 ? -1.623 -5.284 24.910 1.00 94.19 84 GLU A CA 1
ATOM 673 C C . GLU A 1 84 ? -0.985 -6.175 23.837 1.00 94.19 84 GLU A C 1
ATOM 675 O O . GLU A 1 84 ? 0.143 -5.916 23.404 1.00 94.19 84 GLU A O 1
ATOM 680 N N . LYS A 1 85 ? -1.739 -7.155 23.325 1.00 92.50 85 LYS A N 1
ATOM 681 C CA . LYS A 1 85 ? -1.275 -8.034 22.247 1.00 92.50 85 LYS A CA 1
ATOM 682 C C . LYS A 1 85 ? -1.048 -7.289 20.931 1.00 92.50 85 LYS A C 1
ATOM 684 O O . LYS A 1 85 ? -0.051 -7.517 20.248 1.00 92.50 85 LYS A O 1
ATOM 689 N N . THR A 1 86 ? -1.923 -6.348 20.591 1.00 94.06 86 THR A N 1
ATOM 690 C CA . THR A 1 86 ? -1.758 -5.479 19.417 1.00 94.06 86 THR A CA 1
ATOM 691 C C . THR A 1 86 ? -0.492 -4.627 19.519 1.00 94.06 86 THR A C 1
ATOM 693 O O . THR A 1 86 ? 0.211 -4.448 18.525 1.00 94.06 86 THR A O 1
ATOM 696 N N . VAL A 1 87 ? -0.150 -4.131 20.713 1.00 94.12 87 VAL A N 1
ATOM 697 C CA . VAL A 1 87 ? 1.110 -3.407 20.954 1.00 94.12 87 VAL A CA 1
ATOM 698 C C . VAL A 1 87 ? 2.322 -4.321 20.782 1.00 94.12 87 VAL A C 1
ATOM 700 O O . VAL A 1 87 ? 3.304 -3.906 20.168 1.00 94.12 87 VAL A O 1
ATOM 703 N N . GLU A 1 88 ? 2.264 -5.544 21.310 1.00 93.31 88 GLU A N 1
ATOM 704 C CA . GLU A 1 88 ? 3.324 -6.548 21.161 1.00 93.31 88 GLU A CA 1
ATOM 705 C C . GLU A 1 88 ? 3.612 -6.833 19.681 1.00 93.31 88 GLU A C 1
ATOM 707 O O . GLU A 1 88 ? 4.756 -6.716 19.239 1.00 93.31 88 GLU A O 1
ATOM 712 N N . TYR A 1 89 ? 2.573 -7.119 18.890 1.00 92.56 89 TYR A N 1
ATOM 713 C CA . TYR A 1 89 ? 2.741 -7.379 17.460 1.00 92.56 89 TYR A CA 1
ATOM 714 C C . TYR A 1 89 ? 3.174 -6.149 16.664 1.00 92.56 89 TYR A C 1
ATOM 716 O O . TYR A 1 89 ? 3.966 -6.296 15.736 1.00 92.56 89 TYR A O 1
ATOM 724 N N . GLY A 1 90 ? 2.735 -4.947 17.048 1.00 92.62 90 GLY A N 1
ATOM 725 C CA . GLY A 1 90 ? 3.226 -3.706 16.446 1.00 92.62 90 GLY A CA 1
ATOM 726 C C . GLY A 1 90 ? 4.738 -3.541 16.617 1.00 92.62 90 GLY A C 1
ATOM 727 O O . GLY A 1 90 ? 5.444 -3.289 15.644 1.00 92.62 90 GLY A O 1
ATOM 728 N N . LYS A 1 91 ? 5.262 -3.790 17.825 1.00 94.38 91 LYS A N 1
ATOM 729 C CA . LYS A 1 91 ? 6.713 -3.762 18.085 1.00 94.38 91 LYS A CA 1
ATOM 730 C C . LYS A 1 91 ? 7.464 -4.842 17.307 1.00 94.38 91 LYS A C 1
ATOM 732 O O . LYS A 1 91 ? 8.557 -4.590 16.807 1.00 94.38 91 LYS A O 1
ATOM 737 N N . ALA A 1 92 ? 6.893 -6.044 17.206 1.00 90.00 92 ALA A N 1
ATOM 738 C CA . ALA A 1 92 ? 7.494 -7.129 16.435 1.00 90.00 92 ALA A CA 1
ATOM 739 C C . ALA A 1 92 ? 7.582 -6.772 14.942 1.00 90.00 92 ALA A C 1
ATOM 741 O O . ALA A 1 92 ? 8.622 -6.985 14.323 1.00 90.00 92 ALA A O 1
ATOM 742 N N . PHE A 1 93 ? 6.528 -6.169 14.384 1.00 90.00 93 PHE A N 1
ATOM 743 C CA . PHE A 1 93 ? 6.524 -5.650 13.018 1.00 90.00 93 PHE A CA 1
ATOM 744 C C . PHE A 1 93 ? 7.623 -4.603 12.803 1.00 90.00 93 PHE A C 1
ATOM 746 O O . PHE A 1 93 ? 8.462 -4.780 11.919 1.00 90.00 93 PHE A O 1
ATOM 753 N N . GLU A 1 94 ? 7.689 -3.574 13.649 1.00 91.25 94 GLU A N 1
ATOM 754 C CA . GLU A 1 94 ? 8.722 -2.532 13.566 1.00 91.25 94 GLU A CA 1
ATOM 755 C C . GLU A 1 94 ? 10.141 -3.120 13.618 1.00 91.25 94 GLU A C 1
ATOM 757 O O . GLU A 1 94 ? 11.003 -2.755 12.816 1.00 91.25 94 GLU A O 1
ATOM 762 N N . ALA A 1 95 ? 10.379 -4.094 14.500 1.00 91.00 95 ALA A N 1
ATOM 763 C CA . ALA A 1 95 ? 11.661 -4.786 14.582 1.00 91.00 95 ALA A CA 1
ATOM 764 C C . ALA A 1 95 ? 11.995 -5.551 13.289 1.00 91.00 95 ALA A C 1
ATOM 766 O O . ALA A 1 95 ? 13.130 -5.481 12.814 1.00 91.00 95 ALA A O 1
ATOM 767 N N . THR A 1 96 ? 11.018 -6.245 12.690 1.00 86.69 96 THR A N 1
ATOM 768 C CA . THR A 1 96 ? 11.237 -6.960 11.421 1.00 86.69 96 THR A CA 1
ATOM 769 C C . THR A 1 96 ? 11.511 -6.029 10.246 1.00 86.69 96 THR A C 1
ATOM 771 O O . THR A 1 96 ? 12.305 -6.396 9.387 1.00 86.69 96 THR A O 1
ATOM 774 N N . VAL A 1 97 ? 10.918 -4.830 10.220 1.00 82.69 97 VAL A N 1
ATOM 775 C CA . VAL A 1 97 ? 11.214 -3.802 9.207 1.00 82.69 97 VAL A CA 1
ATOM 776 C C . VAL A 1 97 ? 12.667 -3.341 9.321 1.00 82.69 97 VAL A C 1
ATOM 778 O O . VAL A 1 97 ? 13.373 -3.287 8.319 1.00 82.69 97 VAL A O 1
ATOM 781 N N . LEU A 1 98 ? 13.138 -3.056 10.539 1.00 86.56 98 LEU A N 1
ATOM 782 C CA . LEU A 1 98 ? 14.502 -2.567 10.782 1.00 86.56 98 LEU A CA 1
ATOM 783 C C . LEU A 1 98 ? 15.585 -3.612 10.494 1.00 86.56 98 LEU A C 1
ATOM 785 O O . LEU A 1 98 ? 16.684 -3.267 10.071 1.00 86.56 98 LEU A O 1
ATOM 789 N N . GLN A 1 99 ? 15.289 -4.883 10.754 1.00 88.31 99 GLN A N 1
ATOM 790 C CA . GLN A 1 99 ? 16.228 -5.995 10.577 1.00 88.31 99 GLN A CA 1
ATOM 791 C C . GLN A 1 99 ? 16.097 -6.667 9.206 1.00 88.31 99 GLN A C 1
ATOM 793 O O . GLN A 1 99 ? 16.714 -7.707 8.968 1.00 88.31 99 GLN A O 1
ATOM 798 N N . PHE A 1 100 ? 15.265 -6.119 8.320 1.00 81.75 100 PHE A N 1
ATOM 799 C CA . PHE A 1 100 ? 14.965 -6.751 7.051 1.00 81.75 100 PHE A CA 1
ATOM 800 C C . PHE A 1 100 ? 16.199 -6.822 6.149 1.00 81.75 100 PHE A C 1
ATOM 802 O O . PHE A 1 100 ? 16.815 -5.804 5.836 1.00 81.75 100 PHE A O 1
ATOM 809 N N . SER A 1 101 ? 16.511 -8.024 5.662 1.00 80.81 101 SER A N 1
ATOM 810 C CA . SER A 1 101 ? 17.530 -8.233 4.637 1.00 80.81 101 SER A CA 1
ATOM 811 C C . SER A 1 101 ? 16.931 -8.832 3.370 1.00 80.81 101 SER A C 1
ATOM 813 O O . SER A 1 101 ? 16.288 -9.879 3.377 1.00 80.81 101 SER A O 1
ATOM 815 N N . VAL A 1 102 ? 17.202 -8.175 2.246 1.00 71.75 102 VAL A N 1
ATOM 816 C CA . VAL A 1 102 ? 16.742 -8.567 0.905 1.00 71.75 102 VAL A CA 1
ATOM 817 C C . VAL A 1 102 ? 17.404 -9.865 0.433 1.00 71.75 102 VAL A C 1
ATOM 819 O O . VAL A 1 102 ? 16.888 -10.541 -0.468 1.00 71.75 102 VAL A O 1
ATOM 822 N N . ASP A 1 103 ? 18.565 -10.191 0.997 1.00 74.56 103 ASP A N 1
ATOM 823 C CA . ASP A 1 103 ? 19.370 -11.372 0.683 1.00 74.56 103 ASP A CA 1
ATOM 824 C C . ASP A 1 103 ? 18.986 -12.598 1.507 1.00 74.56 103 ASP A C 1
ATOM 826 O O . ASP A 1 103 ? 19.348 -13.709 1.133 1.00 74.56 103 ASP A O 1
ATOM 830 N N . ASP A 1 104 ? 18.214 -12.415 2.578 1.00 75.00 104 ASP A N 1
ATOM 831 C CA . ASP A 1 104 ? 17.817 -13.482 3.488 1.00 75.00 104 ASP A CA 1
ATOM 832 C C . ASP A 1 104 ? 16.351 -13.900 3.254 1.00 75.00 104 ASP A C 1
ATOM 834 O O . ASP A 1 104 ? 15.430 -13.163 3.620 1.00 75.00 104 ASP A O 1
ATOM 838 N N . PRO A 1 105 ? 16.084 -15.098 2.697 1.00 70.00 105 PRO A N 1
ATOM 839 C CA . PRO A 1 105 ? 14.726 -15.612 2.539 1.00 70.00 105 PRO A CA 1
ATOM 840 C C . PRO A 1 105 ? 13.940 -15.715 3.854 1.00 70.00 105 PRO A C 1
ATOM 842 O O . PRO A 1 105 ? 12.712 -15.626 3.826 1.00 70.00 105 PRO A O 1
ATOM 845 N N . GLU A 1 106 ? 14.602 -15.885 5.006 1.00 72.56 106 GLU A N 1
ATOM 846 C CA . GLU A 1 106 ? 13.908 -15.874 6.298 1.00 72.56 106 GLU A CA 1
ATOM 847 C C . GLU A 1 106 ? 13.473 -14.476 6.734 1.00 72.56 106 GLU A C 1
ATOM 849 O O . GLU A 1 106 ? 12.454 -14.330 7.408 1.00 72.56 106 GLU A O 1
ATOM 854 N N . SER A 1 107 ? 14.167 -13.423 6.300 1.00 76.69 107 SER A N 1
ATOM 855 C CA . SER A 1 107 ? 13.710 -12.051 6.540 1.00 76.69 107 SER A CA 1
ATOM 856 C C . SER A 1 107 ? 12.345 -11.793 5.902 1.00 76.69 107 SER A C 1
ATOM 858 O O . SER A 1 107 ? 11.491 -11.175 6.535 1.00 76.69 107 SER A O 1
ATOM 860 N N . TYR A 1 108 ? 12.085 -12.357 4.718 1.00 72.56 108 TYR A N 1
ATOM 861 C CA . TYR A 1 108 ? 10.770 -12.294 4.072 1.00 72.56 108 TYR A CA 1
ATOM 862 C C . TYR A 1 108 ? 9.685 -12.999 4.881 1.00 72.56 108 TYR A C 1
ATOM 864 O O . TYR A 1 108 ? 8.633 -12.412 5.118 1.00 72.56 108 TYR A O 1
ATOM 872 N N . LYS A 1 109 ? 9.939 -14.226 5.351 1.00 69.81 109 LYS A N 1
ATOM 873 C CA . LYS A 1 109 ? 8.952 -14.974 6.144 1.00 69.81 109 LYS A CA 1
ATOM 874 C C . LYS A 1 109 ? 8.662 -14.306 7.485 1.00 69.81 109 LYS A C 1
ATOM 876 O O . LYS A 1 109 ? 7.502 -14.219 7.880 1.00 69.81 109 LYS A O 1
ATOM 881 N N . ARG A 1 110 ? 9.696 -13.815 8.181 1.00 78.88 110 ARG A N 1
ATOM 882 C CA . ARG A 1 110 ? 9.534 -13.072 9.442 1.00 78.88 110 ARG A CA 1
ATOM 883 C C . ARG A 1 110 ? 8.708 -11.808 9.235 1.00 78.88 110 ARG A C 1
ATOM 885 O O . ARG A 1 110 ? 7.787 -11.566 10.010 1.00 78.88 110 ARG A O 1
ATOM 892 N N . PHE A 1 111 ? 9.003 -11.048 8.181 1.00 81.12 111 PHE A N 1
ATOM 893 C CA . PHE A 1 111 ? 8.239 -9.859 7.819 1.00 81.12 111 PHE A CA 1
ATOM 894 C C . PHE A 1 111 ? 6.775 -10.201 7.503 1.00 81.12 111 PHE A C 1
ATOM 896 O O . PHE A 1 111 ? 5.867 -9.620 8.088 1.00 81.12 111 PHE A O 1
ATOM 903 N N . GLU A 1 112 ? 6.532 -11.198 6.649 1.00 75.06 112 GLU A N 1
ATOM 904 C CA . GLU A 1 112 ? 5.190 -11.674 6.290 1.00 75.06 112 GLU A CA 1
ATOM 905 C C . GLU A 1 112 ? 4.348 -12.042 7.513 1.00 75.06 112 GLU A C 1
ATOM 907 O O . GLU A 1 112 ? 3.190 -11.628 7.645 1.00 75.06 112 GLU A O 1
ATOM 912 N N . LEU A 1 113 ? 4.949 -12.815 8.419 1.00 76.75 113 LEU A N 1
ATOM 913 C CA . LEU A 1 113 ? 4.321 -13.262 9.649 1.00 76.75 113 LEU A CA 1
ATOM 914 C C . LEU A 1 113 ? 3.997 -12.075 10.559 1.00 76.75 113 LEU A C 1
ATOM 916 O O . LEU A 1 113 ? 2.879 -11.980 11.062 1.00 76.75 113 LEU A O 1
ATOM 920 N N . ALA A 1 114 ? 4.946 -11.155 10.744 1.00 83.88 114 ALA A N 1
ATOM 921 C CA . ALA A 1 114 ? 4.758 -9.988 11.598 1.00 83.88 114 ALA A CA 1
ATOM 922 C C . ALA A 1 114 ? 3.663 -9.054 11.064 1.00 83.88 114 ALA A C 1
ATOM 924 O O . ALA A 1 114 ? 2.802 -8.621 11.831 1.00 83.88 114 ALA A O 1
ATOM 925 N N . VAL A 1 115 ? 3.631 -8.814 9.749 1.00 82.12 115 VAL A N 1
ATOM 926 C CA . VAL A 1 115 ? 2.571 -8.034 9.094 1.00 82.12 115 VAL A CA 1
ATOM 927 C C . VAL A 1 115 ? 1.212 -8.703 9.266 1.00 82.12 115 VAL A C 1
ATOM 929 O O . VAL A 1 115 ? 0.241 -8.038 9.624 1.00 82.12 115 VAL A O 1
ATOM 932 N N . THR A 1 116 ? 1.140 -10.021 9.073 1.00 76.75 116 THR A N 1
ATOM 933 C CA . THR A 1 116 ? -0.104 -10.788 9.226 1.00 76.75 116 THR A CA 1
ATOM 934 C C . THR A 1 116 ? -0.623 -10.738 10.662 1.00 76.75 116 THR A C 1
ATOM 936 O O . THR A 1 116 ? -1.803 -10.461 10.883 1.00 76.75 116 THR A O 1
ATOM 939 N N . HIS A 1 117 ? 0.249 -10.959 11.648 1.00 83.44 117 HIS A N 1
ATOM 940 C CA . HIS A 1 117 ? -0.112 -10.878 13.062 1.00 83.44 117 HIS A CA 1
ATOM 941 C C . HIS A 1 117 ? -0.572 -9.479 13.457 1.00 83.44 117 HIS A C 1
ATOM 943 O O . HIS A 1 117 ? -1.617 -9.340 14.094 1.00 83.44 117 HIS A O 1
ATOM 949 N N . TYR A 1 118 ? 0.174 -8.445 13.063 1.00 89.44 118 TYR A N 1
ATOM 950 C CA . TYR A 1 118 ? -0.170 -7.085 13.447 1.00 89.44 118 TYR A CA 1
ATOM 951 C C . TYR A 1 118 ? -1.467 -6.624 12.779 1.00 89.44 118 TYR A C 1
ATOM 953 O O . TYR A 1 118 ? -2.352 -6.117 13.467 1.00 89.44 118 TYR A O 1
ATOM 961 N N . PHE A 1 119 ? -1.644 -6.902 11.482 1.00 85.06 119 PHE A N 1
ATOM 962 C CA . PHE A 1 119 ? -2.902 -6.643 10.783 1.00 85.06 119 PHE A CA 1
ATOM 963 C C . PHE A 1 119 ? -4.083 -7.313 11.490 1.00 85.06 119 PHE A C 1
ATOM 965 O O . PHE A 1 119 ? -5.092 -6.666 11.758 1.00 85.06 119 PHE A O 1
ATOM 972 N N . ARG A 1 120 ? -3.957 -8.603 11.832 1.00 84.25 120 ARG A N 1
ATOM 973 C CA . ARG A 1 120 ? -5.034 -9.344 12.493 1.00 84.25 120 ARG A CA 1
ATOM 974 C C . ARG A 1 120 ? -5.375 -8.776 13.868 1.00 84.25 120 ARG A C 1
ATOM 976 O O . ARG A 1 120 ? -6.540 -8.758 14.246 1.00 84.25 120 ARG A O 1
ATOM 983 N N . ALA A 1 121 ? -4.378 -8.317 14.612 1.00 90.69 121 ALA A N 1
ATOM 984 C CA . ALA A 1 121 ? -4.592 -7.706 15.914 1.00 90.69 121 ALA A CA 1
ATOM 985 C C . ALA A 1 121 ? -5.301 -6.343 15.805 1.00 90.69 121 ALA A C 1
ATOM 987 O O . ALA A 1 121 ? -6.207 -6.063 16.587 1.00 90.69 121 ALA A O 1
ATOM 988 N N . LEU A 1 122 ? -4.963 -5.533 14.793 1.00 91.94 122 LEU A N 1
ATOM 989 C CA . LEU A 1 122 ? -5.673 -4.283 14.491 1.00 91.94 122 LEU A CA 1
ATOM 990 C C . LEU A 1 122 ? -7.136 -4.539 14.095 1.00 91.94 122 LEU A C 1
ATOM 992 O O . LEU A 1 122 ? -8.031 -3.872 14.609 1.00 91.94 122 LEU A O 1
ATOM 996 N N . ASP A 1 123 ? -7.374 -5.533 13.238 1.00 87.81 123 ASP A N 1
ATOM 997 C CA . ASP A 1 123 ? -8.708 -5.977 12.813 1.00 87.81 123 ASP A CA 1
ATOM 998 C C . ASP A 1 123 ? -9.549 -6.497 13.995 1.00 87.81 123 ASP A C 1
ATOM 1000 O O . ASP A 1 123 ? -10.689 -6.086 14.191 1.00 87.81 123 ASP A O 1
ATOM 1004 N N . ALA A 1 124 ? -8.960 -7.313 14.872 1.00 90.94 124 ALA A N 1
ATOM 1005 C CA . ALA A 1 124 ? -9.622 -7.771 16.091 1.00 90.94 124 ALA A CA 1
ATOM 1006 C C . ALA A 1 124 ? -9.947 -6.617 17.055 1.00 90.94 124 ALA A C 1
ATOM 1008 O O . ALA A 1 124 ? -11.031 -6.586 17.637 1.00 90.94 124 ALA A O 1
ATOM 1009 N N . CYS A 1 125 ? -9.030 -5.655 17.240 1.00 94.00 125 CYS A N 1
ATOM 1010 C CA . CYS A 1 125 ? -9.295 -4.458 18.044 1.00 94.00 125 CYS A CA 1
ATOM 1011 C C . CYS A 1 125 ? -10.484 -3.671 17.487 1.00 94.00 125 CYS A C 1
ATOM 1013 O O . CYS A 1 125 ? -11.321 -3.213 18.262 1.00 94.00 125 CYS A O 1
ATOM 1015 N N . GLN A 1 126 ? -10.563 -3.540 16.165 1.00 92.25 126 GLN A N 1
ATOM 1016 C CA . GLN A 1 126 ? -11.653 -2.857 15.482 1.00 92.25 126 GLN A CA 1
ATOM 1017 C C . GLN A 1 126 ? -12.998 -3.564 15.725 1.00 92.25 126 GLN A C 1
ATOM 1019 O O . GLN A 1 126 ? -13.941 -2.932 16.200 1.00 92.25 126 GLN A O 1
ATOM 1024 N N . ASN A 1 127 ? -13.071 -4.881 15.519 1.00 90.88 127 ASN A N 1
ATOM 1025 C CA . ASN A 1 127 ? -14.286 -5.667 15.783 1.00 90.88 127 ASN A CA 1
ATOM 1026 C C . ASN A 1 127 ? -14.706 -5.605 17.264 1.00 90.88 127 ASN A C 1
ATOM 1028 O O . ASN A 1 127 ? -15.883 -5.443 17.597 1.00 90.88 127 ASN A O 1
ATOM 1032 N N . ALA A 1 128 ? -13.737 -5.653 18.181 1.00 93.56 128 ALA A N 1
ATOM 1033 C CA . ALA A 1 128 ? -13.983 -5.503 19.611 1.00 93.56 128 ALA A CA 1
ATOM 1034 C C . ALA A 1 128 ? -14.534 -4.107 19.971 1.00 93.56 128 ALA A C 1
ATOM 1036 O O . ALA A 1 128 ? -15.429 -3.995 20.816 1.00 93.56 128 ALA A O 1
ATOM 1037 N N . GLN A 1 129 ? -14.046 -3.044 19.322 1.00 92.50 129 GLN A N 1
ATOM 1038 C CA . GLN A 1 129 ? -14.581 -1.687 19.476 1.00 92.50 129 GLN A CA 1
ATOM 1039 C C . GLN A 1 129 ? -16.014 -1.575 18.942 1.00 92.50 129 GLN A C 1
ATOM 1041 O O . GLN A 1 129 ? -16.839 -0.919 19.578 1.00 92.50 129 GLN A O 1
ATOM 1046 N N . GLU A 1 130 ? -16.354 -2.263 17.848 1.00 90.81 130 GLU A N 1
ATOM 1047 C CA . GLU A 1 130 ? -17.738 -2.357 17.362 1.00 90.81 130 GLU A CA 1
ATOM 1048 C C . GLU A 1 130 ? -18.659 -3.047 18.370 1.00 90.81 130 GLU A C 1
ATOM 1050 O O . GLU A 1 130 ? -19.766 -2.572 18.639 1.00 90.81 130 GLU A O 1
ATOM 1055 N N . ALA A 1 131 ? -18.209 -4.156 18.962 1.00 90.88 131 ALA A N 1
ATOM 1056 C CA . ALA A 1 131 ? -18.965 -4.864 19.990 1.00 90.88 131 ALA A CA 1
ATOM 1057 C C . ALA A 1 131 ? -19.187 -3.985 21.235 1.00 90.88 131 ALA A C 1
ATOM 1059 O O . ALA A 1 131 ? -20.302 -3.922 21.767 1.00 90.88 131 ALA A O 1
ATOM 1060 N N . LEU A 1 132 ? -18.149 -3.263 21.676 1.00 91.50 132 LEU A N 1
ATOM 1061 C CA . LEU A 1 132 ? -18.248 -2.275 22.753 1.00 91.50 132 LEU A CA 1
ATOM 1062 C C . LEU A 1 132 ? -19.224 -1.147 22.386 1.00 91.50 132 LEU A C 1
ATOM 1064 O O . LEU A 1 132 ? -20.087 -0.820 23.199 1.00 91.50 132 LEU A O 1
ATOM 1068 N N . GLY A 1 133 ? -19.161 -0.610 21.166 1.00 89.88 133 GLY A N 1
ATOM 1069 C CA . GLY A 1 133 ? -20.085 0.413 20.664 1.00 89.88 133 GLY A CA 1
ATOM 1070 C C . GLY A 1 133 ? -21.545 -0.038 20.734 1.00 89.88 133 GLY A C 1
ATOM 1071 O O . GLY A 1 133 ? -22.361 0.601 21.398 1.00 89.88 133 GLY A O 1
ATOM 1072 N N . LYS A 1 134 ? -21.859 -1.223 20.197 1.00 88.69 134 LYS A N 1
ATOM 1073 C CA . LYS A 1 134 ? -23.205 -1.827 20.280 1.00 88.69 134 LYS A CA 1
ATOM 1074 C C . LYS A 1 134 ? -23.677 -2.000 21.727 1.00 88.69 134 LYS A C 1
ATOM 1076 O O . LYS A 1 134 ? -24.849 -1.797 22.049 1.00 88.69 134 LYS A O 1
ATOM 1081 N N . LYS A 1 135 ? -22.776 -2.369 22.645 1.00 88.38 135 LYS A N 1
ATOM 1082 C CA . LYS A 1 135 ? -23.114 -2.500 24.072 1.00 88.38 135 LYS A CA 1
ATOM 1083 C C . LYS A 1 135 ? -23.367 -1.148 24.740 1.00 88.38 135 LYS A C 1
ATOM 1085 O O . LYS A 1 135 ? -24.178 -1.075 25.670 1.00 88.38 135 LYS A O 1
ATOM 1090 N N . LEU A 1 136 ? -22.659 -0.108 24.306 1.00 88.38 136 LEU A N 1
ATOM 1091 C CA . LEU A 1 136 ? -22.819 1.262 24.780 1.00 88.38 136 LEU A CA 1
ATOM 1092 C C . LEU A 1 136 ? -24.170 1.844 24.345 1.00 88.38 136 LEU A C 1
ATOM 1094 O O . LEU A 1 136 ? -24.868 2.429 25.172 1.00 88.38 136 LEU A O 1
ATOM 1098 N N . GLU A 1 137 ? -24.583 1.596 23.100 1.00 85.12 137 GLU A N 1
ATOM 1099 C CA . GLU A 1 137 ? -25.898 1.975 22.556 1.00 85.12 137 GLU A CA 1
ATOM 1100 C C . GLU A 1 137 ? -27.054 1.433 23.400 1.00 85.12 137 GLU A C 1
ATOM 1102 O O . GLU A 1 137 ? -27.966 2.165 23.786 1.00 85.12 137 GLU A O 1
ATOM 1107 N N . GLN A 1 138 ? -26.974 0.159 23.796 1.00 85.38 138 GLN A N 1
ATOM 1108 C CA . GLN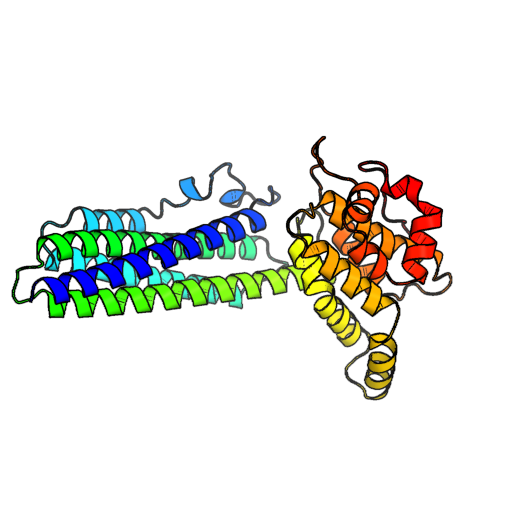 A 1 138 ? -27.960 -0.473 24.681 1.00 85.38 138 GLN A CA 1
ATOM 1109 C C . GLN A 1 138 ? -28.034 0.185 26.073 1.00 85.38 138 GLN A C 1
ATOM 1111 O O . GLN A 1 138 ? -28.970 -0.056 26.836 1.00 85.38 138 GLN A O 1
ATOM 1116 N N . GLN A 1 139 ? -27.041 1.002 26.434 1.00 82.06 139 GLN A N 1
ATOM 1117 C CA . GLN A 1 139 ? -26.910 1.674 27.725 1.00 82.06 139 GLN A CA 1
ATOM 1118 C C . GLN A 1 139 ? -27.048 3.202 27.619 1.00 82.06 139 GLN A C 1
ATOM 1120 O O . GLN A 1 139 ? -26.737 3.894 28.583 1.00 82.06 139 GLN A O 1
ATOM 1125 N N . VAL A 1 140 ? -27.583 3.731 26.509 1.00 76.19 140 VAL A N 1
ATOM 1126 C CA . VAL A 1 140 ? -27.687 5.178 26.213 1.00 76.19 140 VAL A CA 1
ATOM 1127 C C . VAL A 1 140 ? -28.397 6.019 27.283 1.00 76.19 140 VAL A C 1
ATOM 1129 O O . VAL A 1 140 ? -28.177 7.225 27.383 1.00 76.19 140 VAL A O 1
ATOM 1132 N N . LYS A 1 141 ? -29.252 5.388 28.097 1.00 76.38 141 LYS A N 1
ATOM 1133 C CA . LYS A 1 141 ? -30.013 6.029 29.183 1.00 76.38 141 LYS A CA 1
ATOM 1134 C C . LYS A 1 141 ? -29.351 5.903 30.562 1.00 76.38 141 LYS A C 1
ATOM 1136 O O . LYS A 1 141 ? -29.940 6.339 31.546 1.00 76.38 141 LYS A O 1
ATOM 1141 N N . LYS A 1 142 ? -28.178 5.269 30.667 1.00 79.81 142 LYS A N 1
ATOM 1142 C CA . LYS A 1 142 ? -27.462 5.112 31.941 1.00 79.81 142 LYS A CA 1
ATOM 1143 C C . LYS A 1 142 ? -26.624 6.346 32.259 1.00 79.81 142 LYS A C 1
ATOM 1145 O O . LYS A 1 142 ? -26.051 6.965 31.369 1.00 79.81 142 LYS A O 1
ATOM 1150 N N . ASN A 1 143 ? -26.502 6.649 33.549 1.00 80.00 143 ASN A N 1
ATOM 1151 C CA . ASN A 1 143 ? -25.778 7.827 34.042 1.00 80.00 143 ASN A CA 1
ATOM 1152 C C . ASN A 1 143 ? -24.270 7.794 33.730 1.00 80.00 143 ASN A C 1
ATOM 1154 O O . ASN A 1 143 ? -23.638 8.840 33.687 1.00 80.00 143 ASN A O 1
ATOM 1158 N N . ASP A 1 144 ? -23.704 6.609 33.485 1.00 85.38 144 ASP A N 1
ATOM 1159 C CA . ASP A 1 144 ? -22.289 6.407 33.153 1.00 85.38 144 ASP A CA 1
ATOM 1160 C C . ASP A 1 144 ? -22.007 6.377 31.635 1.00 85.38 144 ASP A C 1
ATOM 1162 O O . ASP A 1 144 ? -20.891 6.073 31.212 1.00 85.38 144 ASP A O 1
ATOM 1166 N N . PHE A 1 145 ? -23.002 6.694 30.795 1.00 87.06 145 PHE A N 1
ATOM 1167 C CA . PHE A 1 145 ? -22.873 6.641 29.336 1.00 87.06 145 PHE A CA 1
ATOM 1168 C C . PHE A 1 145 ? -21.786 7.577 28.798 1.00 87.06 145 PHE A C 1
ATOM 1170 O O . PHE A 1 145 ? -20.944 7.136 28.022 1.00 87.06 145 PHE A O 1
ATOM 1177 N N . GLU A 1 146 ? -21.780 8.853 29.203 1.00 85.81 146 GLU A N 1
ATOM 1178 C CA . GLU A 1 146 ? -20.828 9.838 28.663 1.00 85.81 146 GLU A CA 1
ATOM 1179 C C . GLU A 1 146 ? -19.371 9.490 29.011 1.00 85.81 146 GLU A C 1
ATOM 1181 O O . GLU A 1 146 ? -18.467 9.728 28.210 1.00 85.81 146 GLU A O 1
ATOM 1186 N N . GLU A 1 147 ? -19.135 8.908 30.189 1.00 89.12 147 GLU A N 1
ATOM 1187 C CA . GLU A 1 147 ? -17.808 8.454 30.614 1.00 89.12 147 GLU A CA 1
ATOM 1188 C C . GLU A 1 147 ? -17.332 7.274 29.760 1.00 89.12 147 GLU A C 1
ATOM 1190 O O . GLU A 1 147 ? -16.242 7.321 29.187 1.00 89.12 147 GLU A O 1
ATOM 1195 N N . LYS A 1 148 ? -18.180 6.250 29.607 1.00 90.75 148 LYS A N 1
ATOM 1196 C CA . LYS A 1 148 ? -17.899 5.079 28.766 1.00 90.75 148 LYS A CA 1
ATOM 1197 C C . LYS A 1 148 ? -17.715 5.446 27.295 1.00 90.75 148 LYS A C 1
ATOM 1199 O O . LYS A 1 148 ? -16.838 4.894 26.636 1.00 90.75 148 LYS A O 1
ATOM 1204 N N . HIS A 1 149 ? -18.518 6.385 26.793 1.00 90.94 149 HIS A N 1
ATOM 1205 C CA . HIS A 1 149 ? -18.387 6.931 25.442 1.00 90.94 149 HIS A CA 1
ATOM 1206 C C . HIS A 1 149 ? -17.029 7.595 25.250 1.00 90.94 149 HIS A C 1
ATOM 1208 O O . HIS A 1 149 ? -16.323 7.279 24.297 1.00 90.94 149 HIS A O 1
ATOM 1214 N N . ARG A 1 150 ? -16.624 8.457 26.189 1.00 90.31 150 ARG A N 1
ATOM 1215 C CA . ARG A 1 150 ? -15.336 9.152 26.128 1.00 90.31 150 ARG A CA 1
ATOM 1216 C C . ARG A 1 150 ? -14.151 8.187 26.185 1.00 90.31 150 ARG A C 1
ATOM 1218 O O . ARG A 1 150 ? -13.168 8.425 25.489 1.00 90.31 150 ARG A O 1
ATOM 1225 N N . ASP A 1 151 ? -14.228 7.137 27.004 1.00 91.19 151 ASP A N 1
ATOM 1226 C CA . ASP A 1 151 ? -13.212 6.073 27.042 1.00 91.19 151 ASP A CA 1
ATOM 1227 C C . ASP A 1 151 ? -13.108 5.373 25.679 1.00 91.19 151 ASP A C 1
ATOM 1229 O O . ASP A 1 151 ? -12.038 5.357 25.073 1.00 91.19 151 ASP A O 1
ATOM 1233 N N . LEU A 1 152 ? -14.233 4.897 25.134 1.00 92.06 152 LEU A N 1
ATOM 1234 C CA . LEU A 1 152 ? -14.256 4.205 23.842 1.00 92.06 152 LEU A CA 1
ATOM 1235 C C . LEU A 1 152 ? -13.801 5.106 22.680 1.00 92.06 152 LEU A C 1
ATOM 1237 O O . LEU A 1 152 ? -13.036 4.665 21.829 1.00 92.06 152 LEU A O 1
ATOM 1241 N N . ALA A 1 153 ? -14.200 6.378 22.657 1.00 89.69 153 ALA A N 1
ATOM 1242 C CA . ALA A 1 153 ? -13.798 7.325 21.615 1.00 89.69 153 ALA A CA 1
ATOM 1243 C C . ALA A 1 153 ? -12.278 7.576 21.592 1.00 89.69 153 ALA A C 1
ATOM 1245 O O . ALA A 1 153 ? -11.679 7.699 20.518 1.00 89.69 153 ALA A O 1
ATOM 1246 N N . LYS A 1 154 ? -11.630 7.615 22.767 1.00 92.31 154 LYS A N 1
ATOM 1247 C CA . LYS A 1 154 ? -10.164 7.698 22.855 1.00 92.31 154 LYS A CA 1
ATOM 1248 C C . LYS A 1 154 ? -9.506 6.458 22.259 1.00 92.31 154 LYS A C 1
ATOM 1250 O O . LYS A 1 154 ? -8.570 6.588 21.476 1.00 92.31 154 LYS A O 1
ATOM 1255 N N . GLU A 1 155 ? -10.013 5.277 22.593 1.00 92.62 155 GLU A N 1
ATOM 1256 C CA . GLU A 1 155 ? -9.502 3.998 22.086 1.00 92.62 155 GLU A CA 1
ATOM 1257 C C . GLU A 1 155 ? -9.645 3.877 20.562 1.00 92.62 155 GLU A C 1
ATOM 1259 O O . GLU A 1 155 ? -8.700 3.472 19.882 1.00 92.62 155 GLU A O 1
ATOM 1264 N N . VAL A 1 156 ? -10.782 4.307 20.007 1.00 89.81 156 VAL A N 1
ATOM 1265 C CA . VAL A 1 156 ? -11.004 4.375 18.553 1.00 89.81 156 VAL A CA 1
ATOM 1266 C C . VAL A 1 156 ? -9.967 5.284 17.888 1.00 89.81 156 VAL A C 1
ATOM 1268 O O . VAL A 1 156 ? -9.327 4.883 16.920 1.00 89.81 156 VAL A O 1
ATOM 1271 N N . THR A 1 157 ? -9.716 6.469 18.454 1.00 89.94 157 THR A N 1
ATOM 1272 C CA . THR A 1 157 ? -8.714 7.418 17.929 1.00 89.94 157 THR A CA 1
ATOM 1273 C C . THR A 1 157 ? -7.293 6.837 17.958 1.00 89.94 157 THR A C 1
ATOM 1275 O O . THR A 1 157 ? -6.512 7.007 17.014 1.00 89.94 157 THR A O 1
ATOM 1278 N N . VAL A 1 158 ? -6.943 6.126 19.036 1.00 93.12 158 VAL A N 1
ATOM 1279 C CA . VAL A 1 158 ? -5.650 5.436 19.158 1.00 93.12 158 VAL A CA 1
ATOM 1280 C C . VAL A 1 158 ? -5.517 4.353 18.089 1.00 93.12 158 VAL A C 1
ATOM 1282 O O . VAL A 1 158 ? -4.469 4.263 17.446 1.00 93.12 158 VAL A O 1
ATOM 1285 N N . LEU A 1 159 ? -6.567 3.559 17.860 1.00 92.19 159 LEU A N 1
ATOM 1286 C CA . LEU A 1 159 ? -6.563 2.527 16.826 1.00 92.19 159 LEU A CA 1
ATOM 1287 C C . LEU A 1 159 ? -6.419 3.131 15.424 1.00 92.19 159 LEU A C 1
ATOM 1289 O O . LEU A 1 159 ? -5.582 2.665 14.653 1.00 92.19 159 LEU A O 1
ATOM 1293 N N . THR A 1 160 ? -7.142 4.211 15.119 1.00 88.00 160 THR A N 1
ATOM 1294 C CA . THR A 1 160 ? -7.011 4.932 13.843 1.00 88.00 160 THR A CA 1
ATOM 1295 C C . THR A 1 160 ? -5.572 5.385 13.596 1.00 88.00 160 THR A C 1
ATOM 1297 O O . THR A 1 160 ? -5.030 5.144 12.516 1.00 88.00 160 THR A O 1
ATOM 1300 N N . THR A 1 161 ? -4.921 5.976 14.605 1.00 91.06 161 THR A N 1
ATOM 1301 C CA . THR A 1 161 ? -3.510 6.393 14.512 1.00 91.06 161 THR A CA 1
ATOM 1302 C C . THR A 1 161 ? -2.587 5.202 14.232 1.00 91.06 161 THR A C 1
ATOM 1304 O O . THR A 1 161 ? -1.679 5.298 13.406 1.00 91.06 161 THR A O 1
ATOM 1307 N N . ARG A 1 162 ? -2.824 4.051 14.878 1.00 93.12 162 ARG A N 1
ATOM 1308 C CA . ARG A 1 162 ? -2.033 2.826 14.660 1.00 93.12 162 ARG A CA 1
ATOM 1309 C C . ARG A 1 162 ? -2.204 2.267 13.253 1.00 93.12 162 ARG A C 1
ATOM 1311 O O . ARG A 1 162 ? -1.202 1.935 12.627 1.00 93.12 162 ARG A O 1
ATOM 1318 N N . ILE A 1 163 ? -3.439 2.203 12.751 1.00 87.06 163 ILE A N 1
ATOM 1319 C CA . ILE A 1 163 ? -3.748 1.755 11.385 1.00 87.06 163 ILE A CA 1
ATOM 1320 C C . ILE A 1 163 ? -3.034 2.649 10.364 1.00 87.06 163 ILE A C 1
ATOM 1322 O O . ILE A 1 163 ? -2.377 2.140 9.461 1.00 87.06 163 ILE A O 1
ATOM 1326 N N . GLN A 1 164 ? -3.093 3.973 10.541 1.00 84.75 164 GLN A N 1
ATOM 1327 C CA . GLN A 1 164 ? -2.411 4.927 9.659 1.00 84.75 164 GLN A CA 1
ATOM 1328 C C . GLN A 1 164 ? -0.887 4.782 9.705 1.00 84.75 164 GLN A C 1
ATOM 1330 O O . GLN A 1 164 ? -0.236 4.779 8.663 1.00 84.75 164 GLN A O 1
ATOM 1335 N N . SER A 1 165 ? -0.311 4.632 10.901 1.00 89.06 165 SER A N 1
ATOM 1336 C CA . SER A 1 165 ? 1.129 4.412 11.060 1.00 89.06 165 SER A CA 1
ATOM 1337 C C . SER A 1 165 ? 1.575 3.113 10.389 1.00 89.06 165 SER A C 1
ATOM 1339 O O . SER A 1 165 ? 2.586 3.094 9.693 1.00 89.06 165 SER A O 1
ATOM 1341 N N . PHE A 1 166 ? 0.803 2.038 10.561 1.00 87.31 166 PHE A N 1
ATOM 1342 C CA . PHE A 1 166 ? 1.079 0.746 9.944 1.00 87.31 166 PHE A CA 1
ATOM 1343 C C . PHE A 1 166 ? 1.011 0.812 8.417 1.00 87.31 166 PHE A C 1
ATOM 1345 O O . PHE A 1 166 ? 1.922 0.336 7.745 1.00 87.31 166 PHE A O 1
ATOM 1352 N N . GLN A 1 167 ? -0.025 1.458 7.873 1.00 79.75 167 GLN A N 1
ATOM 1353 C CA . GLN A 1 167 ? -0.162 1.697 6.438 1.00 79.75 167 GLN A CA 1
ATOM 1354 C C . GLN A 1 167 ? 1.037 2.453 5.879 1.00 79.75 167 GLN A C 1
ATOM 1356 O O . GLN A 1 167 ? 1.664 1.984 4.932 1.00 79.75 167 GLN A O 1
ATOM 1361 N N . LYS A 1 168 ? 1.409 3.565 6.514 1.00 80.94 168 LYS A N 1
ATOM 1362 C CA . LYS A 1 168 ? 2.563 4.359 6.100 1.00 80.94 168 LYS A CA 1
ATOM 1363 C C . LYS A 1 168 ? 3.860 3.542 6.119 1.00 80.94 168 LYS A C 1
ATOM 1365 O O . LYS A 1 168 ? 4.601 3.569 5.145 1.00 80.94 168 LYS A O 1
ATOM 1370 N N . GLN A 1 169 ? 4.124 2.796 7.192 1.00 84.25 169 GLN A N 1
ATOM 1371 C CA . GLN A 1 169 ? 5.333 1.969 7.302 1.00 84.25 169 GLN A CA 1
ATOM 1372 C C . GLN A 1 169 ? 5.368 0.852 6.248 1.00 84.25 169 GLN A C 1
ATOM 1374 O O . GLN A 1 169 ? 6.421 0.585 5.672 1.00 84.25 169 GLN A O 1
ATOM 1379 N N . LEU A 1 170 ? 4.229 0.213 5.962 1.00 77.50 170 LEU A N 1
ATOM 1380 C CA . LEU A 1 170 ? 4.124 -0.786 4.896 1.00 77.50 170 LEU A CA 1
ATOM 1381 C C . LEU A 1 170 ? 4.361 -0.182 3.513 1.00 77.50 170 LEU A C 1
ATOM 1383 O O . LEU A 1 170 ? 5.057 -0.792 2.702 1.00 77.50 170 LEU A O 1
ATOM 1387 N N . GLU A 1 171 ? 3.800 0.995 3.240 1.00 73.00 171 GLU A N 1
ATOM 1388 C CA . GLU A 1 171 ? 4.025 1.732 1.996 1.00 73.00 171 GLU A CA 1
ATOM 1389 C C . GLU A 1 171 ? 5.504 2.114 1.852 1.00 73.00 171 GLU A C 1
ATOM 1391 O O . GLU A 1 171 ? 6.113 1.808 0.832 1.00 73.00 171 GLU A O 1
ATOM 1396 N N . GLU A 1 172 ? 6.124 2.691 2.881 1.00 76.81 172 GLU A N 1
ATOM 1397 C CA . GLU A 1 172 ? 7.551 3.045 2.885 1.00 76.81 172 GLU A CA 1
ATOM 1398 C C . GLU A 1 172 ? 8.453 1.824 2.669 1.00 76.81 172 GLU A C 1
ATOM 1400 O O . GLU A 1 172 ? 9.358 1.855 1.832 1.00 76.81 172 GLU A O 1
ATOM 1405 N N . PHE A 1 173 ? 8.181 0.721 3.368 1.00 79.31 173 PHE A N 1
ATOM 1406 C CA . PHE A 1 173 ? 8.923 -0.527 3.204 1.00 79.31 173 PHE A CA 1
ATOM 1407 C C . PHE A 1 173 ? 8.763 -1.113 1.797 1.00 79.31 173 PHE A C 1
ATOM 1409 O O . PHE A 1 173 ? 9.720 -1.561 1.167 1.00 79.31 173 PHE A O 1
ATOM 1416 N N . THR A 1 174 ? 7.546 -1.072 1.270 1.00 69.94 174 THR A N 1
ATOM 1417 C CA . THR A 1 174 ? 7.241 -1.502 -0.092 1.00 69.94 174 THR A CA 1
ATOM 1418 C C . THR A 1 174 ? 8.010 -0.684 -1.122 1.00 69.94 174 THR A C 1
ATOM 1420 O O . THR A 1 174 ? 8.611 -1.246 -2.037 1.00 69.94 174 THR A O 1
ATOM 1423 N N . LEU A 1 175 ? 8.008 0.641 -0.971 1.00 69.25 175 LEU A N 1
ATOM 1424 C CA . LEU A 1 175 ? 8.769 1.543 -1.828 1.00 69.25 175 LEU A CA 1
ATOM 1425 C C . LEU A 1 175 ? 10.258 1.214 -1.773 1.00 69.25 175 LEU A C 1
ATOM 1427 O O . LEU A 1 175 ? 10.893 1.120 -2.818 1.00 69.25 175 LEU A O 1
ATOM 1431 N N . HIS A 1 176 ? 10.788 0.945 -0.581 1.00 75.62 176 HIS A N 1
ATOM 1432 C CA . HIS A 1 176 ? 12.171 0.519 -0.415 1.00 75.62 176 HIS A CA 1
ATOM 1433 C C . HIS A 1 176 ? 12.478 -0.781 -1.179 1.00 75.62 176 HIS A C 1
ATOM 1435 O O . HIS A 1 176 ? 13.475 -0.855 -1.899 1.00 75.62 176 HIS A O 1
ATOM 1441 N N . LEU A 1 177 ? 11.602 -1.791 -1.108 1.00 71.62 177 LEU A N 1
ATOM 1442 C CA . LEU A 1 177 ? 11.765 -3.027 -1.881 1.00 71.62 177 LEU A CA 1
ATOM 1443 C C . LEU A 1 177 ? 11.723 -2.790 -3.394 1.00 71.62 177 LEU A C 1
ATOM 1445 O O . LEU A 1 177 ? 12.509 -3.394 -4.126 1.00 71.62 177 LEU A O 1
ATOM 1449 N N . ILE A 1 178 ? 10.817 -1.927 -3.861 1.00 68.44 178 ILE A N 1
ATOM 1450 C CA . ILE A 1 178 ? 10.719 -1.533 -5.271 1.00 68.44 178 ILE A CA 1
ATOM 1451 C C . ILE A 1 178 ? 12.024 -0.869 -5.719 1.00 68.44 178 ILE A C 1
ATOM 1453 O O . ILE A 1 178 ? 12.569 -1.246 -6.753 1.00 68.44 178 ILE A O 1
ATOM 1457 N N . GLU A 1 179 ? 12.549 0.072 -4.932 1.00 71.50 179 GLU A N 1
ATOM 1458 C CA . GLU A 1 179 ? 13.817 0.755 -5.209 1.00 71.50 179 GLU A CA 1
ATOM 1459 C C . GLU A 1 179 ? 14.978 -0.243 -5.319 1.00 71.50 179 GLU A C 1
ATOM 1461 O O . GLU A 1 179 ? 15.734 -0.202 -6.288 1.00 71.50 179 GLU A O 1
ATOM 1466 N N . ILE A 1 180 ? 15.081 -1.197 -4.388 1.00 71.69 180 ILE A N 1
ATOM 1467 C CA . ILE A 1 180 ? 16.113 -2.240 -4.450 1.00 71.69 180 ILE A CA 1
ATOM 1468 C C . ILE A 1 180 ? 15.965 -3.091 -5.711 1.00 71.69 180 ILE A C 1
ATOM 1470 O O . ILE A 1 180 ? 16.963 -3.427 -6.336 1.00 71.69 180 ILE A O 1
ATOM 1474 N N . GLN A 1 181 ? 14.741 -3.445 -6.112 1.00 68.19 181 GLN A N 1
ATOM 1475 C CA . GLN A 1 181 ? 14.532 -4.223 -7.335 1.00 68.19 181 GLN A CA 1
ATOM 1476 C C . GLN A 1 181 ? 14.849 -3.449 -8.619 1.00 68.19 181 GLN A C 1
ATOM 1478 O O . GLN A 1 181 ? 15.295 -4.054 -9.591 1.00 68.19 181 GLN A O 1
ATOM 1483 N N . MET A 1 182 ? 14.643 -2.131 -8.632 1.00 72.56 182 MET A N 1
ATOM 1484 C CA . MET A 1 182 ? 15.050 -1.282 -9.755 1.00 72.56 182 MET A CA 1
ATOM 1485 C C . MET A 1 182 ? 16.571 -1.265 -9.936 1.00 72.56 182 MET A C 1
ATOM 1487 O O . MET A 1 182 ? 17.044 -1.188 -11.068 1.00 72.56 182 MET A O 1
ATOM 1491 N N . GLU A 1 183 ? 17.334 -1.347 -8.845 1.00 70.69 183 GLU A N 1
ATOM 1492 C CA . GLU A 1 183 ? 18.802 -1.341 -8.869 1.00 70.69 183 GLU A CA 1
ATOM 1493 C C . GLU A 1 183 ? 19.403 -2.746 -9.044 1.00 70.69 183 GLU A C 1
ATOM 1495 O O . GLU A 1 183 ? 20.378 -2.917 -9.774 1.00 70.69 183 GLU A O 1
ATOM 1500 N N . GLN A 1 184 ? 18.823 -3.749 -8.383 1.00 72.31 184 GLN A N 1
ATOM 1501 C CA . GLN A 1 184 ? 19.315 -5.124 -8.296 1.00 72.31 184 GLN A CA 1
ATOM 1502 C C . GLN A 1 184 ? 18.152 -6.111 -8.508 1.00 72.31 184 GLN A C 1
ATOM 1504 O O . GLN A 1 184 ? 17.530 -6.570 -7.535 1.00 72.31 184 GLN A O 1
ATOM 1509 N N . PRO A 1 185 ? 17.822 -6.445 -9.770 1.00 66.25 185 PRO A N 1
ATOM 1510 C CA . PRO A 1 185 ? 16.720 -7.347 -10.062 1.00 66.25 185 PRO A CA 1
ATOM 1511 C C . PRO A 1 185 ? 17.051 -8.733 -9.517 1.00 66.25 185 PRO A C 1
ATOM 1513 O O . PRO A 1 185 ? 18.127 -9.279 -9.763 1.00 66.25 185 PRO A O 1
ATOM 1516 N N . LYS A 1 186 ? 16.114 -9.325 -8.777 1.00 64.38 186 LYS A N 1
ATOM 1517 C CA . LYS A 1 186 ? 16.214 -10.728 -8.371 1.00 64.38 186 LYS A CA 1
ATOM 1518 C C . LYS A 1 186 ? 15.164 -11.538 -9.109 1.00 64.38 186 LYS A C 1
ATOM 1520 O O . LYS A 1 186 ? 13.974 -11.233 -9.038 1.00 64.38 186 LYS A O 1
ATOM 1525 N N . GLU A 1 187 ? 15.616 -12.577 -9.806 1.00 56.31 187 GLU A N 1
ATOM 1526 C CA . GLU A 1 187 ? 14.754 -13.442 -10.610 1.00 56.31 187 GLU A CA 1
ATOM 1527 C C . GLU A 1 187 ? 13.570 -13.998 -9.807 1.00 56.31 187 GLU A C 1
ATOM 1529 O O . GLU A 1 187 ? 13.710 -14.445 -8.664 1.00 56.31 187 GLU A O 1
ATOM 1534 N N . GLY A 1 188 ? 12.394 -14.010 -10.438 1.00 53.91 188 GLY A N 1
ATOM 1535 C CA . GLY A 1 188 ? 11.169 -14.566 -9.865 1.00 53.91 188 GLY A CA 1
ATOM 1536 C C . GLY A 1 188 ? 10.403 -13.630 -8.929 1.00 53.91 188 GLY A C 1
ATOM 1537 O O . GLY A 1 188 ? 9.366 -14.039 -8.410 1.00 53.91 188 GLY A O 1
ATOM 1538 N N . ARG A 1 189 ? 10.856 -12.385 -8.725 1.00 58.94 189 ARG A N 1
ATOM 1539 C CA . ARG A 1 189 ? 10.109 -11.389 -7.945 1.00 58.94 189 ARG A CA 1
ATOM 1540 C C . ARG A 1 189 ? 9.097 -10.649 -8.811 1.00 58.94 189 ARG A C 1
ATOM 1542 O O . ARG A 1 189 ? 9.434 -10.109 -9.860 1.00 58.94 189 ARG A O 1
ATOM 1549 N N . ARG A 1 190 ? 7.845 -10.598 -8.354 1.00 58.25 190 ARG A N 1
ATOM 1550 C CA . ARG A 1 190 ? 6.803 -9.764 -8.971 1.00 58.25 190 ARG A CA 1
ATOM 1551 C C . ARG A 1 190 ? 6.830 -8.381 -8.324 1.00 58.25 190 ARG A C 1
ATOM 1553 O O . ARG A 1 190 ? 6.764 -8.264 -7.104 1.00 58.25 190 ARG A O 1
ATOM 1560 N N . ILE A 1 191 ? 6.934 -7.337 -9.136 1.00 63.97 191 ILE A N 1
ATOM 1561 C CA . ILE A 1 191 ? 6.936 -5.938 -8.692 1.00 63.97 191 ILE A CA 1
ATOM 1562 C C . ILE A 1 191 ? 5.644 -5.305 -9.220 1.00 63.97 191 ILE A C 1
ATOM 1564 O O . ILE A 1 191 ? 5.331 -5.517 -10.392 1.00 63.97 191 ILE A O 1
ATOM 1568 N N . PRO A 1 192 ? 4.882 -4.534 -8.420 1.00 69.88 192 PRO A N 1
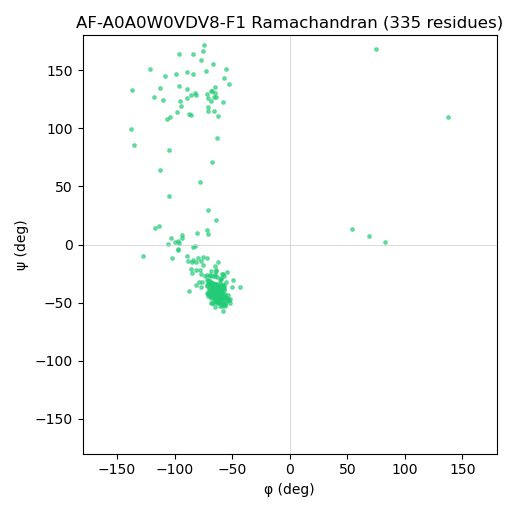ATOM 1569 C CA . PRO A 1 192 ? 3.768 -3.766 -8.962 1.00 69.88 192 PRO A CA 1
ATOM 1570 C C . PRO A 1 192 ? 4.309 -2.758 -9.962 1.00 69.88 192 PRO A C 1
ATOM 1572 O O . PRO A 1 192 ? 4.944 -1.775 -9.572 1.00 69.88 192 PRO A O 1
ATOM 1575 N N . LEU A 1 193 ? 4.021 -2.976 -11.244 1.00 77.19 193 LEU A N 1
ATOM 1576 C CA . LEU A 1 193 ? 4.421 -2.045 -12.292 1.00 77.19 193 LEU A CA 1
ATOM 1577 C C . LEU A 1 193 ? 3.845 -0.657 -12.042 1.00 77.19 193 LEU A C 1
ATOM 1579 O O . LEU A 1 193 ? 4.526 0.336 -12.275 1.00 77.19 193 LEU A O 1
ATOM 1583 N N . GLN A 1 194 ? 2.631 -0.577 -11.490 1.00 83.31 194 GLN A N 1
ATOM 1584 C CA . GLN A 1 194 ? 2.036 0.708 -11.159 1.00 83.31 194 GLN A CA 1
ATOM 1585 C C . GLN A 1 194 ? 2.906 1.523 -10.195 1.00 83.31 194 GLN A C 1
ATOM 1587 O O . GLN A 1 194 ? 3.320 2.638 -10.520 1.00 83.31 194 GLN A O 1
ATOM 1592 N N . ALA A 1 195 ? 3.210 0.938 -9.034 1.00 75.12 195 ALA A N 1
ATOM 1593 C CA . ALA A 1 195 ? 3.991 1.583 -7.986 1.00 75.12 195 ALA A CA 1
ATOM 1594 C C . ALA A 1 195 ? 5.447 1.811 -8.419 1.00 75.12 195 ALA A C 1
ATOM 1596 O O . ALA A 1 195 ? 6.017 2.859 -8.111 1.00 75.12 195 ALA A O 1
ATOM 1597 N N . ALA A 1 196 ? 6.034 0.879 -9.178 1.00 80.75 196 ALA A N 1
ATOM 1598 C CA . ALA A 1 196 ? 7.361 1.047 -9.755 1.00 80.75 196 ALA A CA 1
ATOM 1599 C C . ALA A 1 196 ? 7.414 2.261 -10.692 1.00 80.75 196 ALA A C 1
ATOM 1601 O O . ALA A 1 196 ? 8.254 3.137 -10.515 1.00 80.75 196 ALA A O 1
ATOM 1602 N N . LEU A 1 197 ? 6.477 2.386 -11.633 1.00 85.44 197 LEU A N 1
ATOM 1603 C CA . LEU A 1 197 ? 6.469 3.511 -12.570 1.00 85.44 197 LEU A CA 1
ATOM 1604 C C . LEU A 1 197 ? 6.161 4.852 -11.899 1.00 85.44 197 LEU A C 1
ATOM 1606 O O . LEU A 1 197 ? 6.775 5.858 -12.244 1.00 85.44 197 LEU A O 1
ATOM 1610 N N . GLN A 1 198 ? 5.292 4.872 -10.888 1.00 83.50 198 GLN A N 1
ATOM 1611 C CA . GLN A 1 198 ? 5.036 6.081 -10.097 1.00 83.50 198 GLN A CA 1
ATOM 1612 C C . GLN A 1 198 ? 6.264 6.541 -9.291 1.00 83.50 198 GLN A C 1
ATOM 1614 O O . GLN A 1 198 ? 6.420 7.733 -9.036 1.00 83.50 198 GLN A O 1
ATOM 1619 N N . ASN A 1 199 ? 7.164 5.621 -8.926 1.00 77.62 199 ASN A N 1
ATOM 1620 C CA . ASN A 1 199 ? 8.394 5.924 -8.185 1.00 77.62 199 ASN A CA 1
ATOM 1621 C C . ASN A 1 199 ? 9.657 5.929 -9.055 1.00 77.62 199 ASN A C 1
ATOM 1623 O O . ASN A 1 199 ? 10.758 6.140 -8.542 1.00 77.62 199 ASN A O 1
ATOM 1627 N N . LEU A 1 200 ? 9.507 5.778 -10.372 1.00 83.88 200 LEU A N 1
ATOM 1628 C CA . LEU A 1 200 ? 10.612 5.660 -11.319 1.00 83.88 200 LEU A CA 1
ATOM 1629 C C . LEU A 1 200 ? 11.564 6.856 -11.260 1.00 83.88 200 LEU A C 1
ATOM 1631 O O . LEU A 1 200 ? 12.775 6.679 -11.342 1.00 83.88 200 LEU A O 1
ATOM 1635 N N . LYS A 1 201 ? 11.035 8.067 -11.039 1.00 83.50 201 LYS A N 1
ATOM 1636 C CA . LYS A 1 201 ? 11.847 9.277 -10.855 1.00 83.50 201 LYS A CA 1
ATOM 1637 C C . LYS A 1 201 ? 12.823 9.151 -9.684 1.00 83.50 201 LYS A C 1
ATOM 1639 O O . LYS A 1 201 ? 14.001 9.451 -9.850 1.00 83.50 201 LYS A O 1
ATOM 1644 N N . LYS A 1 202 ? 12.347 8.702 -8.519 1.00 78.12 202 LYS A N 1
ATOM 1645 C CA . LYS A 1 202 ? 13.187 8.543 -7.322 1.00 78.12 202 LYS A CA 1
ATOM 1646 C C . LYS A 1 202 ? 14.243 7.459 -7.536 1.00 78.12 202 LYS A C 1
ATOM 1648 O O . LYS A 1 202 ? 15.410 7.689 -7.233 1.00 78.12 202 LYS A O 1
ATOM 1653 N N . GLY A 1 203 ? 13.845 6.318 -8.111 1.00 74.12 203 GLY A N 1
ATOM 1654 C CA . GLY A 1 203 ? 14.772 5.236 -8.457 1.00 74.12 203 GLY A CA 1
ATOM 1655 C C . GLY A 1 203 ? 15.849 5.686 -9.449 1.00 74.12 203 GLY A C 1
ATOM 1656 O O . GLY A 1 203 ? 17.030 5.411 -9.260 1.00 74.12 203 GLY A O 1
ATOM 1657 N N . TYR A 1 204 ? 15.463 6.466 -10.460 1.00 77.12 204 TYR A N 1
ATOM 1658 C CA . TYR A 1 204 ? 16.380 7.051 -11.434 1.00 77.12 204 TYR A CA 1
ATOM 1659 C C . TYR A 1 204 ? 17.368 8.038 -10.796 1.00 77.12 204 TYR A C 1
ATOM 1661 O O . TYR A 1 204 ? 18.573 7.922 -11.013 1.00 77.12 204 TYR A O 1
ATOM 1669 N N . GLU A 1 205 ? 16.887 8.980 -9.977 1.00 75.94 205 GLU A N 1
ATOM 1670 C CA . GLU A 1 205 ? 17.738 9.953 -9.279 1.00 75.94 205 GLU A CA 1
ATOM 1671 C C . GLU A 1 205 ? 18.754 9.263 -8.357 1.00 75.94 205 GLU A C 1
ATOM 1673 O O . GLU A 1 205 ? 19.933 9.623 -8.377 1.00 75.94 205 GLU A O 1
ATOM 1678 N N . ARG A 1 206 ? 18.331 8.230 -7.616 1.00 72.50 206 ARG A N 1
ATOM 1679 C CA . ARG A 1 206 ? 19.218 7.456 -6.738 1.00 72.50 206 ARG A CA 1
ATOM 1680 C C . ARG A 1 206 ? 20.250 6.642 -7.519 1.00 72.50 206 ARG A C 1
ATOM 1682 O O . ARG A 1 206 ? 21.427 6.682 -7.172 1.00 72.50 206 ARG A O 1
ATOM 1689 N N . ALA A 1 207 ? 19.851 5.958 -8.593 1.00 70.88 207 ALA A N 1
ATOM 1690 C CA . ALA A 1 207 ? 20.781 5.199 -9.432 1.00 70.88 207 ALA A CA 1
ATOM 1691 C C . ALA A 1 207 ? 21.888 6.093 -10.022 1.00 70.88 207 ALA A C 1
ATOM 1693 O O . ALA A 1 207 ? 23.043 5.667 -10.143 1.00 70.88 207 ALA A O 1
ATOM 1694 N N . TYR A 1 208 ? 21.550 7.344 -10.353 1.00 69.00 208 TYR A N 1
ATOM 1695 C CA . TYR A 1 208 ? 22.518 8.366 -10.747 1.00 69.00 208 TYR A CA 1
ATOM 1696 C C . TYR A 1 208 ? 23.423 8.791 -9.586 1.00 69.00 208 TYR A C 1
ATOM 1698 O O . TYR A 1 208 ? 24.644 8.762 -9.740 1.00 69.00 208 TYR A O 1
ATOM 1706 N N . ASP A 1 209 ? 22.853 9.137 -8.430 1.00 67.56 209 ASP A N 1
ATOM 1707 C CA . ASP A 1 209 ? 23.624 9.569 -7.256 1.00 67.56 209 ASP A CA 1
ATOM 1708 C C . ASP A 1 209 ? 24.615 8.488 -6.786 1.00 67.56 209 ASP A C 1
ATOM 1710 O O . ASP A 1 209 ? 25.771 8.798 -6.499 1.00 67.56 209 ASP A O 1
ATOM 1714 N N . ASN A 1 210 ? 24.209 7.215 -6.806 1.00 68.25 210 ASN A N 1
ATOM 1715 C CA . ASN A 1 210 ? 25.060 6.073 -6.461 1.00 68.25 210 ASN A CA 1
ATOM 1716 C C . ASN A 1 210 ? 26.210 5.861 -7.459 1.00 68.25 210 ASN A C 1
ATOM 1718 O O . ASN A 1 210 ? 27.303 5.461 -7.068 1.00 68.25 210 ASN A O 1
ATOM 1722 N N . SER A 1 211 ? 25.976 6.113 -8.749 1.00 65.88 211 SER A N 1
ATOM 1723 C CA . SER A 1 211 ? 26.966 5.836 -9.802 1.00 65.88 211 SER A CA 1
ATOM 1724 C C . SER A 1 211 ? 27.984 6.959 -9.988 1.00 65.88 211 SER A C 1
ATOM 1726 O O . SER A 1 211 ? 29.078 6.717 -10.493 1.00 65.88 211 SER A O 1
ATOM 1728 N N . TYR A 1 212 ? 27.618 8.186 -9.617 1.00 61.88 212 TYR A N 1
ATOM 1729 C CA . TYR A 1 212 ? 28.374 9.384 -9.972 1.00 61.88 212 TYR A CA 1
ATOM 1730 C C . TYR A 1 212 ? 28.737 10.274 -8.767 1.00 61.88 212 TYR A C 1
ATOM 1732 O O . TYR A 1 212 ? 29.595 11.150 -8.881 1.00 61.88 212 TYR A O 1
ATOM 1740 N N . GLY A 1 213 ? 28.176 10.009 -7.582 1.00 55.06 213 GLY A N 1
ATOM 1741 C CA . GLY A 1 213 ? 28.481 10.715 -6.336 1.00 55.06 213 GLY A CA 1
ATOM 1742 C C . GLY A 1 213 ? 27.868 12.121 -6.234 1.00 55.06 213 GLY A C 1
ATOM 1743 O O . GLY A 1 213 ? 27.391 12.703 -7.204 1.00 55.06 213 GLY A O 1
ATOM 1744 N N . LEU A 1 214 ? 27.909 12.708 -5.031 1.00 55.03 214 LEU A N 1
ATOM 1745 C CA . LEU A 1 214 ? 27.325 14.028 -4.707 1.00 55.03 214 LEU A CA 1
ATOM 1746 C C . LEU A 1 214 ? 28.199 15.237 -5.115 1.00 55.03 214 LEU A C 1
ATOM 1748 O O . LEU A 1 214 ? 27.937 16.366 -4.691 1.00 55.03 214 LEU A O 1
ATOM 1752 N N . SER A 1 215 ? 29.270 15.037 -5.887 1.00 49.91 215 SER A N 1
ATOM 1753 C CA . SER A 1 215 ? 30.242 16.1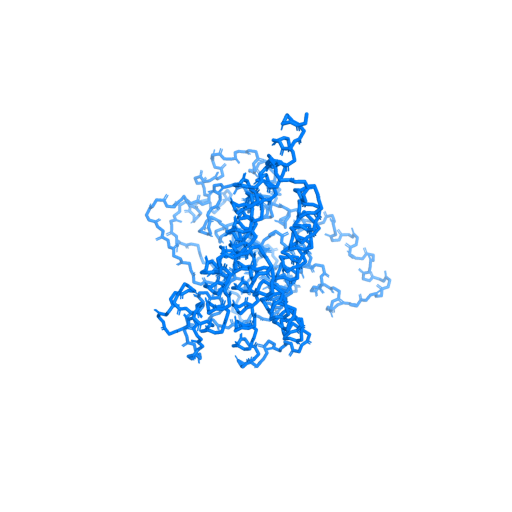00 -6.172 1.00 49.91 215 SER A CA 1
ATOM 1754 C C . SER A 1 215 ? 29.691 17.164 -7.142 1.00 49.91 215 SER A C 1
ATOM 1756 O O . SER A 1 215 ? 28.843 16.901 -7.998 1.00 49.91 215 SER A O 1
ATOM 1758 N N . GLY A 1 216 ? 30.156 18.413 -6.997 1.00 45.84 216 GLY A N 1
ATOM 1759 C CA . GLY A 1 216 ? 29.563 19.601 -7.638 1.00 45.84 216 GLY A CA 1
ATOM 1760 C C . GLY A 1 216 ? 29.499 19.585 -9.174 1.00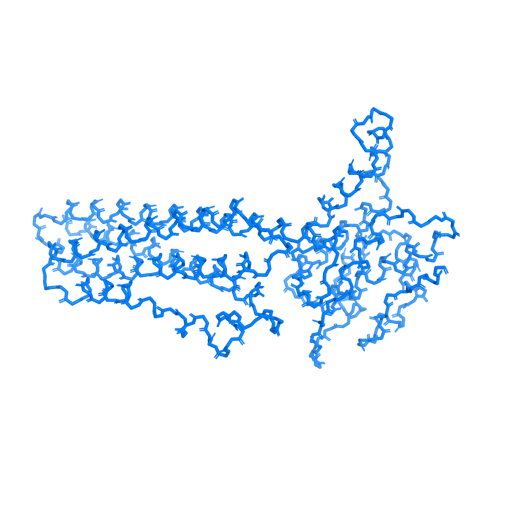 45.84 216 GLY A C 1
ATOM 1761 O O . GLY A 1 216 ? 28.599 20.200 -9.742 1.00 45.84 216 GLY A O 1
ATOM 1762 N N . PHE A 1 217 ? 30.386 18.841 -9.843 1.00 50.59 217 PHE A N 1
ATOM 1763 C CA . PHE A 1 217 ? 30.375 18.650 -11.300 1.00 50.59 217 PHE A CA 1
ATOM 1764 C C . PHE A 1 217 ? 29.203 17.762 -11.761 1.00 50.59 217 PHE A C 1
ATOM 1766 O O . PHE A 1 217 ? 28.483 18.112 -12.698 1.00 50.59 217 PHE A O 1
ATOM 1773 N N . TRP A 1 218 ? 28.926 16.669 -11.042 1.00 52.91 218 TRP A N 1
ATOM 1774 C CA . TRP A 1 218 ? 27.783 15.794 -11.318 1.00 52.91 218 TRP A CA 1
ATOM 1775 C C . TRP A 1 218 ? 26.451 16.437 -10.956 1.00 52.91 218 TRP A C 1
ATOM 1777 O O . TRP A 1 218 ? 25.466 16.219 -11.653 1.00 52.91 218 TRP A O 1
ATOM 1787 N N . ARG A 1 219 ? 26.417 17.315 -9.947 1.00 50.78 219 ARG A N 1
ATOM 1788 C CA . ARG A 1 219 ? 25.222 18.111 -9.617 1.00 50.78 219 ARG A CA 1
ATOM 1789 C C . ARG A 1 219 ? 24.843 19.096 -10.732 1.00 50.78 219 ARG A C 1
ATOM 1791 O O . ARG A 1 219 ? 23.660 19.335 -10.962 1.00 50.78 219 ARG A O 1
ATOM 1798 N N . TRP A 1 220 ? 25.830 19.644 -11.444 1.00 46.59 220 TRP A N 1
ATOM 1799 C CA . TRP A 1 220 ? 25.606 20.492 -12.619 1.00 46.59 220 TRP A CA 1
ATOM 1800 C C . TRP A 1 220 ? 25.091 19.681 -13.823 1.00 46.59 220 TRP A C 1
ATOM 1802 O O . TRP A 1 220 ? 24.088 20.062 -14.427 1.00 46.59 220 TRP A O 1
ATOM 1812 N N . LEU A 1 221 ? 25.677 18.506 -14.094 1.00 47.31 221 LEU A N 1
ATOM 1813 C CA . LEU A 1 221 ? 25.155 17.536 -15.072 1.00 47.31 221 LEU A CA 1
ATOM 1814 C C . LEU A 1 221 ? 23.732 17.056 -14.719 1.00 47.31 221 LEU A C 1
ATOM 1816 O O . LEU A 1 221 ? 22.875 16.993 -15.596 1.00 47.31 221 LEU A O 1
ATOM 1820 N N . LYS A 1 222 ? 23.430 16.807 -13.438 1.00 48.88 222 LYS A N 1
ATOM 1821 C CA . LYS A 1 222 ? 22.100 16.422 -12.927 1.00 48.88 222 LYS A CA 1
ATOM 1822 C C . LYS A 1 222 ? 21.028 17.468 -13.257 1.00 48.88 222 LYS A C 1
ATOM 1824 O O . LYS A 1 222 ? 19.926 17.096 -13.645 1.00 48.88 222 LYS A O 1
ATOM 1829 N N . ASN A 1 223 ? 21.359 18.760 -13.204 1.00 46.50 223 ASN A N 1
ATOM 1830 C CA . ASN A 1 223 ? 20.445 19.845 -13.586 1.00 46.50 223 ASN A CA 1
ATOM 1831 C C . ASN A 1 223 ? 20.203 19.932 -15.108 1.00 46.50 223 ASN A C 1
ATOM 1833 O O . ASN A 1 223 ? 19.115 20.323 -15.531 1.00 46.50 223 ASN A O 1
ATOM 1837 N N . LEU A 1 224 ? 21.185 19.547 -15.931 1.00 48.38 224 LEU A N 1
ATOM 1838 C CA . LEU A 1 224 ? 21.027 19.405 -17.386 1.00 48.38 224 LEU A CA 1
ATOM 1839 C C . LEU A 1 224 ? 20.174 18.173 -17.736 1.00 48.38 224 LEU A C 1
ATOM 1841 O O . LEU A 1 224 ? 19.261 18.267 -18.554 1.00 48.38 224 LEU A O 1
ATOM 1845 N N . PHE A 1 225 ? 20.389 17.046 -17.050 1.00 49.78 225 PHE A N 1
ATOM 1846 C CA . PHE A 1 225 ? 19.594 15.826 -17.222 1.00 49.78 225 PHE A CA 1
ATOM 1847 C C . PHE A 1 225 ? 18.173 15.932 -16.647 1.00 49.78 225 PHE A C 1
ATOM 1849 O O . PHE A 1 225 ? 17.262 15.300 -17.177 1.00 49.78 225 PHE A O 1
ATOM 1856 N N . GLN A 1 226 ? 17.923 16.775 -15.642 1.00 44.97 226 GLN A N 1
ATOM 1857 C CA . GLN A 1 226 ? 16.564 17.037 -15.151 1.00 44.97 226 GLN A CA 1
ATOM 1858 C C . GLN A 1 226 ? 15.658 17.732 -16.189 1.00 44.97 226 GLN A C 1
ATOM 1860 O O . GLN A 1 226 ? 14.435 17.662 -16.071 1.00 44.97 226 GLN A O 1
ATOM 1865 N N . LYS A 1 227 ? 16.242 18.347 -17.230 1.00 49.78 227 LYS A N 1
ATOM 1866 C CA . LYS A 1 227 ? 15.541 18.873 -18.417 1.00 49.78 227 LYS A CA 1
ATOM 1867 C C . LYS A 1 227 ? 15.618 17.949 -19.642 1.00 49.78 227 LYS A C 1
ATOM 1869 O O . LYS A 1 227 ? 15.125 18.323 -20.701 1.00 49.78 227 LYS A O 1
ATOM 1874 N N . SER A 1 228 ? 16.244 16.778 -19.519 1.00 66.31 228 SER A N 1
ATOM 1875 C CA . SER A 1 228 ? 16.450 15.858 -20.643 1.00 66.31 228 SER A CA 1
ATOM 1876 C C . SER A 1 228 ? 15.190 15.080 -21.011 1.00 66.31 228 SER A C 1
ATOM 1878 O O . SER A 1 228 ? 14.314 14.857 -20.170 1.00 66.31 228 SER A O 1
ATOM 1880 N N . ASP A 1 229 ? 15.163 14.581 -22.246 1.00 73.12 229 ASP A N 1
ATOM 1881 C CA . ASP A 1 229 ? 14.187 13.613 -22.754 1.00 73.12 229 ASP A CA 1
ATOM 1882 C C . ASP A 1 229 ? 13.898 12.483 -21.752 1.00 73.12 229 ASP A C 1
ATOM 1884 O O . ASP A 1 229 ? 12.744 12.108 -21.578 1.00 73.12 229 ASP A O 1
ATOM 1888 N N . ARG A 1 23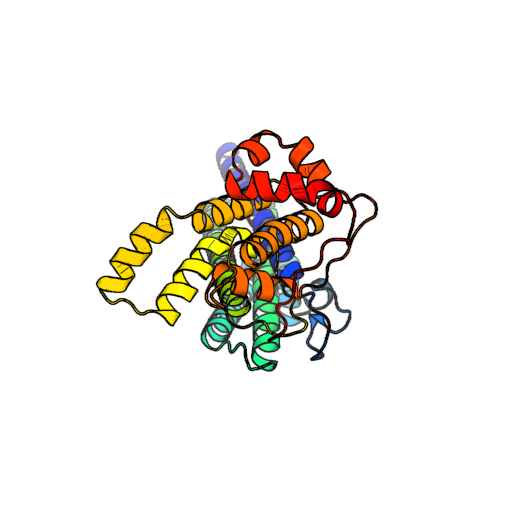0 ? 14.903 12.010 -20.998 1.00 81.25 230 ARG A N 1
ATOM 1889 C CA . ARG A 1 230 ? 14.754 10.930 -20.003 1.00 81.25 230 ARG A CA 1
ATOM 1890 C C . ARG A 1 230 ? 13.795 11.294 -18.868 1.00 81.25 230 ARG A C 1
ATOM 1892 O O . ARG A 1 230 ? 13.018 10.454 -18.428 1.00 81.25 230 ARG A O 1
ATOM 1899 N N . MET A 1 231 ? 13.800 12.543 -18.401 1.00 82.69 231 MET A N 1
ATOM 1900 C CA . MET A 1 231 ? 12.849 12.986 -17.374 1.00 82.69 231 MET A CA 1
ATOM 1901 C C . MET A 1 231 ? 11.431 13.118 -17.917 1.00 82.69 231 MET A C 1
ATOM 1903 O O . MET A 1 231 ? 10.473 12.834 -17.200 1.00 82.69 231 MET A O 1
ATOM 1907 N N . GLN A 1 232 ? 11.289 13.534 -19.174 1.00 86.75 232 GLN A N 1
ATOM 1908 C CA . GLN A 1 232 ? 9.981 13.605 -19.815 1.00 86.75 232 GLN A CA 1
ATOM 1909 C C . GLN A 1 232 ? 9.425 12.194 -20.080 1.00 86.75 232 GLN A C 1
ATOM 1911 O O . GLN A 1 232 ? 8.247 11.955 -19.840 1.00 86.75 232 GLN A O 1
ATOM 1916 N N . GLU A 1 233 ? 10.275 11.236 -20.461 1.00 89.94 233 GLU A N 1
ATOM 1917 C CA . GLU A 1 233 ? 9.931 9.811 -20.583 1.00 89.94 233 GLU A CA 1
ATOM 1918 C C . GLU A 1 233 ? 9.498 9.211 -19.235 1.00 89.94 233 GLU A C 1
ATOM 1920 O O . GLU A 1 233 ? 8.488 8.512 -19.164 1.00 89.94 233 GLU A O 1
ATOM 1925 N N . ILE A 1 234 ? 10.204 9.534 -18.143 1.00 89.25 234 ILE A N 1
ATOM 1926 C CA . ILE A 1 234 ? 9.809 9.135 -16.782 1.00 89.25 234 ILE A CA 1
ATOM 1927 C C . ILE A 1 234 ? 8.445 9.726 -16.410 1.00 89.25 234 ILE A C 1
ATOM 1929 O O . ILE A 1 234 ? 7.589 9.011 -15.890 1.00 89.25 234 ILE A O 1
ATOM 1933 N N . ASN A 1 235 ? 8.222 11.015 -16.684 1.00 89.69 235 ASN A N 1
ATOM 1934 C CA . ASN A 1 235 ? 6.947 11.672 -16.393 1.00 89.69 235 ASN A CA 1
ATOM 1935 C C . ASN A 1 235 ? 5.799 11.074 -17.218 1.00 89.69 235 ASN A C 1
ATOM 1937 O O . ASN A 1 235 ? 4.708 10.879 -16.682 1.00 89.69 235 ASN A O 1
ATOM 1941 N N . PHE A 1 236 ? 6.046 10.736 -18.486 1.00 93.31 236 PHE A N 1
ATOM 1942 C CA . PHE A 1 236 ? 5.088 10.029 -19.332 1.00 93.31 236 PHE A CA 1
ATOM 1943 C C . PHE A 1 236 ? 4.705 8.674 -18.718 1.00 93.31 236 PHE A C 1
ATOM 1945 O O . PHE A 1 236 ? 3.520 8.417 -18.514 1.00 93.31 236 PHE A O 1
ATOM 1952 N N . LEU A 1 237 ? 5.686 7.845 -18.339 1.00 93.81 237 LEU A N 1
ATOM 1953 C CA . LEU A 1 237 ? 5.429 6.537 -17.721 1.00 93.81 237 LEU A CA 1
ATOM 1954 C C . LEU A 1 237 ? 4.676 6.652 -16.389 1.00 93.81 237 LEU A C 1
ATOM 1956 O O . LEU A 1 237 ? 3.754 5.875 -16.132 1.00 93.81 237 LEU A O 1
ATOM 1960 N N . ALA A 1 238 ? 5.034 7.627 -15.551 1.00 90.44 238 ALA A N 1
ATOM 1961 C CA . ALA A 1 238 ? 4.354 7.873 -14.283 1.00 90.44 238 ALA A CA 1
ATOM 1962 C C . ALA A 1 238 ? 2.896 8.317 -14.492 1.00 90.44 238 ALA A C 1
ATOM 1964 O O . ALA A 1 238 ? 1.999 7.815 -13.812 1.00 90.44 238 ALA A O 1
ATOM 1965 N N . THR A 1 239 ? 2.653 9.208 -15.458 1.00 91.19 239 THR A N 1
ATOM 1966 C CA . THR A 1 239 ? 1.312 9.727 -15.770 1.00 91.19 239 THR A CA 1
ATOM 1967 C C . THR A 1 239 ? 0.424 8.647 -16.377 1.00 91.19 239 THR A C 1
ATOM 1969 O O . THR A 1 239 ? -0.695 8.448 -15.911 1.00 91.19 239 THR A O 1
ATOM 1972 N N . LEU A 1 240 ? 0.948 7.884 -17.343 1.00 94.12 240 LEU A N 1
ATOM 1973 C CA . LEU A 1 240 ? 0.271 6.724 -17.928 1.00 94.12 240 LEU A CA 1
ATOM 1974 C C . LEU A 1 240 ? -0.140 5.729 -16.837 1.00 94.12 240 LEU A C 1
ATOM 1976 O O . LEU A 1 240 ? -1.281 5.281 -16.783 1.00 94.12 240 LEU A O 1
ATOM 1980 N N . SER A 1 241 ? 0.785 5.424 -15.926 1.00 90.88 241 SER A N 1
ATOM 1981 C CA . SER A 1 241 ? 0.571 4.457 -14.852 1.00 90.88 241 SER A CA 1
ATOM 1982 C C . SER A 1 241 ? -0.480 4.898 -13.823 1.00 90.88 241 SER A C 1
ATOM 1984 O O . SER A 1 241 ? -1.119 4.046 -13.192 1.00 90.88 241 SER A O 1
ATOM 1986 N N . ALA A 1 242 ? -0.661 6.211 -13.647 1.00 88.06 242 ALA A N 1
ATOM 1987 C CA . ALA A 1 242 ? -1.624 6.795 -12.718 1.00 88.06 242 ALA A CA 1
ATOM 1988 C C . ALA A 1 242 ? -3.076 6.760 -13.226 1.00 88.06 242 ALA A C 1
ATOM 1990 O O . ALA A 1 242 ? -3.989 6.952 -12.422 1.00 88.06 242 ALA A O 1
ATOM 1991 N N . LEU A 1 243 ? -3.306 6.496 -14.517 1.00 88.56 243 LEU A N 1
ATOM 1992 C CA . LEU A 1 243 ? -4.658 6.402 -15.063 1.00 88.56 243 LEU A CA 1
ATOM 1993 C C . LEU A 1 243 ? -5.399 5.169 -14.503 1.00 88.56 243 LEU A C 1
ATOM 1995 O O . LEU A 1 243 ? -4.837 4.068 -14.518 1.00 88.56 243 LEU A O 1
ATOM 1999 N N . PRO A 1 244 ? -6.652 5.319 -14.020 1.00 85.06 244 PRO A N 1
ATOM 2000 C CA . PRO A 1 244 ? -7.380 4.243 -13.337 1.00 85.06 244 PRO A CA 1
ATOM 2001 C C . PRO A 1 244 ? -7.610 2.980 -14.172 1.00 85.06 244 PRO A C 1
ATOM 2003 O O . PRO A 1 244 ? -7.715 1.889 -13.619 1.00 85.06 244 PRO A O 1
ATOM 2006 N N . ASP A 1 245 ? -7.708 3.116 -15.493 1.00 87.81 245 ASP A N 1
ATOM 2007 C CA . ASP A 1 245 ? -7.941 2.023 -16.436 1.00 87.81 245 ASP A CA 1
ATOM 2008 C C . ASP A 1 245 ? -6.656 1.495 -17.091 1.00 87.81 245 ASP A C 1
ATOM 2010 O O . ASP A 1 245 ? -6.714 0.576 -17.912 1.00 87.81 245 ASP A O 1
ATOM 2014 N N . CYS A 1 246 ? -5.486 2.015 -16.705 1.00 87.44 246 CYS A N 1
ATOM 2015 C CA . CYS A 1 246 ? -4.213 1.463 -17.144 1.00 87.44 246 CYS A CA 1
ATOM 2016 C C . CYS A 1 246 ? -3.971 0.108 -16.465 1.00 87.44 246 CYS A C 1
ATOM 2018 O O . CYS A 1 246 ? -3.833 0.015 -15.241 1.00 87.44 246 CYS A O 1
ATOM 2020 N N . CYS A 1 247 ? -3.868 -0.956 -17.259 1.00 87.38 247 CYS A N 1
ATOM 2021 C CA . CYS A 1 247 ? -3.515 -2.295 -16.790 1.00 87.38 247 CYS A CA 1
ATOM 2022 C C . CYS A 1 247 ? -2.012 -2.580 -16.957 1.00 87.38 247 CYS A C 1
ATOM 2024 O O . CYS A 1 247 ? -1.303 -1.886 -17.688 1.00 87.38 247 CYS A O 1
ATOM 2026 N N . ASP A 1 248 ? -1.510 -3.613 -16.279 1.00 84.00 248 ASP A N 1
ATOM 2027 C CA . ASP A 1 248 ? -0.085 -3.971 -16.316 1.00 84.00 248 ASP A CA 1
ATOM 2028 C C . ASP A 1 248 ? 0.442 -4.341 -17.717 1.00 84.00 248 ASP A C 1
ATOM 2030 O O . ASP A 1 248 ? 1.556 -3.925 -18.036 1.00 84.00 248 ASP A O 1
ATOM 2034 N N . PRO A 1 249 ? -0.329 -5.007 -18.604 1.00 87.38 249 PRO A N 1
ATOM 2035 C CA . PRO A 1 249 ? 0.042 -5.160 -20.013 1.00 87.38 249 PRO A CA 1
ATOM 2036 C C . PRO A 1 249 ? 0.363 -3.843 -20.733 1.00 87.38 249 PRO A C 1
ATOM 2038 O O . PRO A 1 249 ? 1.361 -3.764 -21.451 1.00 87.38 249 PRO A O 1
ATOM 2041 N N . VAL A 1 250 ? -0.446 -2.800 -20.516 1.00 89.88 250 VAL A N 1
ATOM 2042 C CA . VAL A 1 250 ? -0.218 -1.466 -21.095 1.00 89.88 250 VAL A CA 1
ATOM 2043 C C . VAL A 1 250 ? 1.024 -0.825 -20.481 1.00 89.88 250 VAL A C 1
ATOM 2045 O O . VAL A 1 250 ? 1.867 -0.316 -21.219 1.00 89.88 250 VAL A O 1
ATOM 2048 N N . ARG A 1 251 ? 1.189 -0.903 -19.150 1.00 91.12 251 ARG A N 1
ATOM 2049 C CA . ARG A 1 251 ? 2.392 -0.401 -18.454 1.00 91.12 251 ARG A CA 1
ATOM 2050 C C . ARG A 1 251 ? 3.662 -1.038 -19.004 1.00 91.12 251 ARG A C 1
ATOM 2052 O O . ARG A 1 251 ? 4.632 -0.335 -19.264 1.00 91.12 251 ARG A O 1
ATOM 2059 N N . TYR A 1 252 ? 3.639 -2.348 -19.222 1.00 88.38 252 TYR A N 1
ATOM 2060 C CA . TYR A 1 252 ? 4.777 -3.081 -19.762 1.00 88.38 252 TYR A CA 1
ATOM 2061 C C . TYR A 1 252 ? 5.118 -2.664 -21.191 1.00 88.38 252 TYR A C 1
ATOM 2063 O O . TYR A 1 252 ? 6.278 -2.396 -21.488 1.00 88.38 252 TYR A O 1
ATOM 2071 N N . GLN A 1 253 ? 4.116 -2.547 -22.067 1.00 90.69 253 GLN A N 1
ATOM 2072 C CA . GLN A 1 253 ? 4.335 -2.061 -23.430 1.00 90.69 253 GLN A CA 1
ATOM 2073 C C . GLN A 1 253 ? 4.862 -0.620 -23.445 1.00 90.69 253 GLN A C 1
ATOM 2075 O O . GLN A 1 253 ? 5.758 -0.313 -24.225 1.00 90.69 253 GLN A O 1
ATOM 2080 N N . ALA A 1 254 ? 4.375 0.251 -22.555 1.00 92.31 254 ALA A N 1
ATOM 2081 C CA . ALA A 1 254 ? 4.885 1.615 -22.423 1.00 92.31 254 ALA A CA 1
ATOM 2082 C C . ALA A 1 254 ? 6.343 1.647 -21.936 1.00 92.31 254 ALA A C 1
ATOM 2084 O O . ALA A 1 254 ? 7.154 2.420 -22.442 1.00 92.31 254 ALA A O 1
ATOM 2085 N N . MET A 1 255 ? 6.703 0.785 -20.982 1.00 92.38 255 MET A N 1
ATOM 2086 C CA . MET A 1 255 ? 8.091 0.641 -20.537 1.00 92.38 255 MET A CA 1
ATOM 2087 C C . MET A 1 255 ? 9.003 0.162 -21.658 1.00 92.38 255 MET A C 1
ATOM 2089 O O . MET A 1 255 ? 10.081 0.723 -21.842 1.00 92.38 255 MET A O 1
ATOM 2093 N N . ALA A 1 256 ? 8.569 -0.856 -22.399 1.00 89.69 256 ALA A N 1
ATOM 2094 C CA . ALA A 1 256 ? 9.320 -1.388 -23.522 1.00 89.69 256 ALA A CA 1
ATOM 2095 C C . ALA A 1 256 ? 9.496 -0.340 -24.630 1.00 89.69 256 ALA A C 1
ATOM 2097 O O . ALA A 1 256 ? 10.584 -0.241 -25.184 1.00 89.69 256 ALA A O 1
ATOM 2098 N N . LEU A 1 257 ? 8.488 0.508 -24.874 1.00 92.81 257 LEU A N 1
ATOM 2099 C CA . LEU A 1 257 ? 8.585 1.644 -25.795 1.00 92.81 257 LEU A CA 1
ATOM 2100 C C . LEU A 1 257 ? 9.737 2.583 -25.427 1.00 92.81 257 LEU A C 1
ATOM 2102 O O . LEU A 1 257 ? 10.594 2.874 -26.260 1.00 92.81 257 LEU A O 1
ATOM 2106 N N . VAL A 1 258 ? 9.782 3.033 -24.171 1.00 91.31 258 VAL A N 1
ATOM 2107 C CA . VAL A 1 258 ? 10.858 3.911 -23.684 1.00 91.31 258 VAL A CA 1
ATOM 2108 C C . VAL A 1 258 ? 12.204 3.192 -23.740 1.00 91.31 258 VAL A C 1
ATOM 2110 O O . VAL A 1 258 ? 13.187 3.747 -24.223 1.00 91.31 258 VAL A O 1
ATOM 2113 N N . HIS A 1 259 ? 12.255 1.944 -23.282 1.00 90.25 259 HIS A N 1
ATOM 2114 C CA . HIS A 1 259 ? 13.473 1.145 -23.258 1.00 90.25 259 HIS A CA 1
ATOM 2115 C C . HIS A 1 259 ? 14.071 0.921 -24.657 1.00 90.25 259 HIS A C 1
ATOM 2117 O O . HIS A 1 259 ? 15.255 1.189 -24.869 1.00 90.25 259 HIS A O 1
ATOM 2123 N N . ASN A 1 260 ? 13.260 0.470 -25.614 1.00 89.19 260 ASN A N 1
ATOM 2124 C CA . ASN A 1 260 ? 13.702 0.146 -26.968 1.00 89.19 260 ASN A CA 1
ATOM 2125 C C . ASN A 1 260 ? 14.110 1.415 -27.729 1.00 89.19 260 ASN A C 1
ATOM 2127 O O . ASN A 1 260 ? 15.171 1.432 -28.354 1.00 89.19 260 ASN A O 1
ATOM 2131 N N . LYS A 1 261 ? 13.381 2.527 -27.537 1.00 90.12 261 LYS A N 1
ATOM 2132 C CA . LYS A 1 261 ? 13.800 3.846 -28.035 1.00 90.12 261 LYS A CA 1
ATOM 2133 C C . LYS A 1 261 ? 15.183 4.234 -27.519 1.00 90.12 261 LYS A C 1
ATOM 2135 O O . LYS A 1 261 ? 16.010 4.708 -28.295 1.00 90.12 261 LYS A O 1
ATOM 2140 N N . ILE A 1 262 ? 15.461 4.051 -26.223 1.00 86.00 262 ILE A N 1
ATOM 2141 C CA . ILE A 1 262 ? 16.789 4.344 -25.656 1.00 86.00 262 ILE A CA 1
ATOM 2142 C C . ILE A 1 262 ? 17.866 3.479 -26.324 1.00 86.00 262 ILE A C 1
ATOM 2144 O O . ILE A 1 262 ? 18.924 3.994 -26.666 1.00 86.00 262 ILE A O 1
ATOM 2148 N N . ILE A 1 263 ? 17.597 2.188 -26.529 1.00 82.81 263 ILE A N 1
ATOM 2149 C CA . ILE A 1 263 ? 18.547 1.248 -27.141 1.00 82.81 263 ILE A CA 1
ATOM 2150 C C . ILE A 1 263 ? 18.909 1.627 -28.572 1.00 82.81 263 ILE A C 1
ATOM 2152 O O . ILE A 1 263 ? 20.087 1.604 -28.920 1.00 82.81 263 ILE A O 1
ATOM 2156 N N . GLU A 1 264 ? 17.918 1.974 -29.386 1.00 81.94 264 GLU A N 1
ATOM 2157 C CA . GLU A 1 264 ? 18.139 2.276 -30.800 1.00 81.94 264 GLU A CA 1
ATOM 2158 C C . GLU A 1 264 ? 18.702 3.682 -31.025 1.00 81.94 264 GLU A C 1
ATOM 2160 O O . GLU A 1 264 ? 19.500 3.888 -31.937 1.00 81.94 264 GLU A O 1
ATOM 2165 N N . SER A 1 265 ? 18.333 4.649 -30.177 1.00 75.31 265 SER A N 1
ATOM 2166 C CA . SER A 1 265 ? 18.830 6.028 -30.292 1.00 75.31 265 SER A CA 1
ATOM 2167 C C . SER A 1 265 ? 20.219 6.250 -29.681 1.00 75.31 265 SER A C 1
ATOM 2169 O O . SER A 1 265 ? 20.904 7.193 -30.072 1.00 75.31 265 SER A O 1
ATOM 2171 N N . GLU A 1 266 ? 20.673 5.402 -28.752 1.00 69.25 266 GLU A N 1
ATOM 2172 C CA . GLU A 1 266 ? 21.997 5.508 -28.123 1.00 69.25 266 GLU A CA 1
ATOM 2173 C C . GLU A 1 266 ? 22.960 4.447 -28.690 1.00 69.25 266 GLU A C 1
ATOM 2175 O O . GLU A 1 266 ? 23.196 3.400 -28.088 1.00 69.25 266 GLU A O 1
ATOM 2180 N N . SER A 1 267 ? 23.556 4.723 -29.857 1.00 50.28 267 SER A N 1
ATOM 2181 C CA . SER A 1 267 ? 24.500 3.809 -30.534 1.00 50.28 267 SER A CA 1
ATOM 2182 C C . SER A 1 267 ? 25.877 3.700 -29.852 1.00 50.28 267 SER A C 1
ATOM 2184 O O . SER A 1 267 ? 26.667 2.824 -30.190 1.00 50.28 267 SER A O 1
ATOM 2186 N N . PHE A 1 268 ? 26.185 4.576 -28.889 1.00 42.88 268 PHE A N 1
ATOM 2187 C CA . PHE A 1 268 ? 27.432 4.563 -28.119 1.00 42.88 268 PHE A CA 1
ATOM 2188 C C . PHE A 1 268 ? 27.146 4.835 -26.639 1.00 42.88 268 PHE A C 1
ATOM 2190 O O . PHE A 1 268 ? 27.011 5.981 -26.217 1.00 42.88 268 PHE A O 1
ATOM 2197 N N . GLY A 1 269 ? 27.098 3.771 -25.834 1.00 39.94 269 GLY A N 1
ATOM 2198 C CA . GLY A 1 269 ? 27.184 3.869 -24.377 1.00 39.94 269 GLY A CA 1
ATOM 2199 C C . GLY A 1 269 ? 26.208 2.967 -23.631 1.00 39.94 269 GLY A C 1
ATOM 2200 O O . GLY A 1 269 ? 25.018 3.242 -23.521 1.00 39.94 269 GLY A O 1
ATOM 2201 N N . GLY A 1 270 ? 26.733 1.934 -22.972 1.00 47.66 270 GLY A N 1
ATOM 2202 C CA . GLY A 1 270 ? 26.001 1.100 -22.011 1.00 47.66 270 GLY A CA 1
ATOM 2203 C C . GLY A 1 270 ? 25.520 1.821 -20.733 1.00 47.66 270 GLY A C 1
ATOM 2204 O O . GLY A 1 270 ? 25.278 1.154 -19.732 1.00 47.66 270 GLY A O 1
ATOM 2205 N N . GLY A 1 271 ? 25.391 3.156 -20.733 1.00 60.56 271 GLY A N 1
ATOM 2206 C CA . GLY A 1 271 ? 25.338 3.995 -19.529 1.00 60.56 271 GLY A CA 1
ATOM 2207 C C . GLY A 1 271 ? 23.968 4.520 -19.078 1.00 60.56 271 GLY A C 1
ATOM 2208 O O . GLY A 1 271 ? 23.885 5.030 -17.961 1.00 60.56 271 GLY A O 1
ATOM 2209 N N . SER A 1 272 ? 22.895 4.419 -19.876 1.00 74.62 272 SER A N 1
ATOM 2210 C CA . SER A 1 272 ? 21.583 4.945 -19.453 1.00 74.62 272 SER A CA 1
ATOM 2211 C C . SER A 1 272 ? 21.025 4.177 -18.247 1.00 74.62 272 SER A C 1
ATOM 2213 O O . SER A 1 272 ? 20.693 2.992 -18.342 1.00 74.62 272 SER A O 1
ATOM 2215 N N . LYS A 1 273 ? 20.888 4.860 -17.100 1.00 77.69 273 LYS A N 1
ATOM 2216 C CA . LYS A 1 273 ? 20.303 4.270 -15.881 1.00 77.69 273 LYS A CA 1
ATOM 2217 C C . LYS A 1 273 ? 18.818 3.997 -16.029 1.00 77.69 273 LYS A C 1
ATOM 2219 O O . LYS A 1 273 ? 18.347 2.991 -15.517 1.00 77.69 273 LYS A O 1
ATOM 2224 N N . LEU A 1 274 ? 18.099 4.834 -16.781 1.00 83.38 274 LEU A N 1
ATOM 2225 C CA . LEU A 1 274 ? 16.688 4.587 -17.078 1.00 83.38 274 LEU A CA 1
ATOM 2226 C C . LEU A 1 274 ? 16.529 3.283 -17.860 1.00 83.38 274 LEU A C 1
ATOM 2228 O O . LEU A 1 274 ? 15.700 2.459 -17.492 1.00 83.38 274 LEU A O 1
ATOM 2232 N N . LYS A 1 275 ? 17.380 3.050 -18.868 1.00 84.31 275 LYS A N 1
ATOM 2233 C CA . LYS A 1 275 ? 17.408 1.779 -19.603 1.00 84.31 275 LYS A CA 1
ATOM 2234 C C . LYS A 1 275 ? 17.620 0.596 -18.661 1.00 84.31 275 LYS A C 1
ATOM 2236 O O . LYS A 1 275 ? 16.841 -0.345 -18.703 1.00 84.31 275 LYS A O 1
ATOM 2241 N N . GLN A 1 276 ? 18.638 0.662 -17.800 1.00 79.94 276 GLN A N 1
ATOM 2242 C CA . GLN A 1 276 ? 18.941 -0.409 -16.842 1.00 79.94 276 GLN A CA 1
ATOM 2243 C C . GLN A 1 276 ? 17.759 -0.673 -15.899 1.00 79.94 276 GLN A C 1
ATOM 2245 O O . GLN A 1 276 ? 17.354 -1.818 -15.747 1.00 79.94 276 GLN A O 1
ATOM 2250 N N . ILE A 1 277 ? 17.147 0.374 -15.338 1.00 82.38 277 ILE A N 1
ATOM 2251 C CA . ILE A 1 277 ? 15.981 0.239 -14.455 1.00 82.38 277 ILE A CA 1
ATOM 2252 C C . ILE A 1 277 ? 14.799 -0.405 -15.195 1.00 82.38 277 ILE A C 1
ATOM 2254 O O . ILE A 1 277 ? 14.180 -1.328 -14.673 1.00 82.38 277 ILE A O 1
ATOM 2258 N N . LEU A 1 278 ? 14.486 0.043 -16.415 1.00 86.81 278 LEU A N 1
ATOM 2259 C CA . LEU A 1 278 ? 13.380 -0.516 -17.198 1.00 86.81 278 LEU A CA 1
ATOM 2260 C C . LEU A 1 278 ? 13.640 -1.975 -17.599 1.00 86.81 278 LEU A C 1
ATOM 2262 O O . LEU A 1 278 ? 12.724 -2.789 -17.518 1.00 86.81 278 LEU A O 1
ATOM 2266 N N . ALA A 1 279 ? 14.880 -2.317 -17.960 1.00 82.19 279 ALA A N 1
ATOM 2267 C CA . ALA A 1 279 ? 15.294 -3.692 -18.223 1.00 82.19 279 ALA A CA 1
ATOM 2268 C C . ALA A 1 279 ? 15.161 -4.569 -16.968 1.00 82.19 279 ALA A C 1
ATOM 2270 O O . ALA A 1 279 ? 14.604 -5.662 -17.037 1.00 82.19 279 ALA A O 1
ATOM 2271 N N . ASN A 1 280 ? 15.578 -4.074 -15.801 1.00 78.75 280 ASN A N 1
ATOM 2272 C CA . ASN A 1 280 ? 15.449 -4.782 -14.524 1.00 78.75 280 ASN A CA 1
ATOM 2273 C C . ASN A 1 280 ? 13.977 -5.059 -14.174 1.00 78.75 280 ASN A C 1
ATOM 2275 O O . ASN A 1 280 ? 13.632 -6.147 -13.716 1.00 78.75 280 ASN A O 1
ATOM 2279 N N . LEU A 1 281 ? 13.091 -4.101 -14.457 1.00 78.56 281 LEU A N 1
ATOM 2280 C CA . LEU A 1 281 ? 11.646 -4.252 -14.283 1.00 78.56 281 LEU A CA 1
ATOM 2281 C C . LEU A 1 281 ? 10.989 -5.133 -15.367 1.00 78.56 281 LEU A C 1
ATOM 2283 O O . LEU A 1 281 ? 9.828 -5.503 -15.219 1.00 78.56 281 LEU A O 1
ATOM 2287 N N . SER A 1 282 ? 11.688 -5.493 -16.448 1.00 75.25 282 SER A N 1
ATOM 2288 C CA . SER A 1 282 ? 11.123 -6.307 -17.536 1.00 75.25 282 SER A CA 1
ATOM 2289 C C . SER A 1 282 ? 10.982 -7.796 -17.195 1.00 75.25 282 SER A C 1
ATOM 2291 O O . SER A 1 282 ? 10.190 -8.492 -17.829 1.00 75.25 282 SER A O 1
ATOM 2293 N N . GLY A 1 283 ? 11.683 -8.281 -16.160 1.00 64.44 283 GLY A N 1
ATOM 2294 C CA . GLY A 1 283 ? 11.653 -9.678 -15.697 1.00 64.44 283 GLY A CA 1
ATOM 2295 C C . GLY A 1 283 ? 10.360 -10.105 -14.984 1.00 64.44 283 GLY A C 1
ATOM 2296 O O . GLY A 1 283 ? 10.322 -11.154 -14.338 1.00 64.44 283 GLY A O 1
ATOM 2297 N N . ILE A 1 284 ? 9.304 -9.294 -15.060 1.00 65.56 284 ILE A N 1
ATOM 2298 C CA . ILE A 1 284 ? 8.026 -9.527 -14.385 1.00 65.56 284 ILE A CA 1
ATOM 2299 C C . ILE A 1 284 ? 7.165 -10.487 -15.211 1.00 65.56 284 ILE A C 1
ATOM 2301 O O . ILE A 1 284 ? 6.921 -10.279 -16.397 1.00 65.56 284 ILE A O 1
ATOM 2305 N N . GLN A 1 285 ? 6.634 -11.523 -14.558 1.00 60.59 285 GLN A N 1
ATOM 2306 C CA . GLN A 1 285 ? 5.600 -12.369 -15.154 1.00 60.59 285 GLN A CA 1
ATOM 2307 C C . GLN A 1 285 ? 4.277 -11.607 -15.253 1.00 60.59 285 GLN A C 1
ATOM 2309 O O . GLN A 1 285 ? 3.656 -11.301 -14.233 1.00 60.59 285 GLN A O 1
ATOM 2314 N N . LEU A 1 286 ? 3.820 -11.363 -16.479 1.00 65.38 286 LEU A N 1
ATOM 2315 C CA . LEU A 1 286 ? 2.516 -10.770 -16.757 1.00 65.38 286 LEU A CA 1
ATOM 2316 C C . LEU A 1 286 ? 1.471 -11.844 -17.047 1.00 65.38 286 LEU A C 1
ATOM 2318 O O . LEU A 1 286 ? 1.707 -12.772 -17.819 1.00 65.38 286 LEU A O 1
ATOM 2322 N N . SER A 1 287 ? 0.284 -11.681 -16.468 1.00 60.69 287 SER A N 1
ATOM 2323 C CA . SER A 1 287 ? -0.919 -12.379 -16.918 1.00 60.69 287 SER A CA 1
ATOM 2324 C C . SER A 1 287 ? -1.677 -11.480 -17.889 1.00 60.69 287 SER A C 1
ATOM 2326 O O . SER A 1 287 ? -2.113 -10.399 -17.500 1.00 60.69 287 SER A O 1
ATOM 2328 N N . TYR A 1 288 ? -1.849 -11.929 -19.130 1.00 63.91 288 TYR A N 1
ATOM 2329 C CA . TYR A 1 288 ? -2.654 -11.232 -20.131 1.00 63.91 288 TYR A CA 1
ATOM 2330 C C . TYR A 1 288 ? -4.072 -11.800 -20.151 1.00 63.91 288 TYR A C 1
ATOM 2332 O O . TYR A 1 288 ? -4.263 -12.991 -20.409 1.00 63.91 288 TYR A O 1
ATOM 2340 N N . ASN A 1 289 ? -5.079 -10.952 -19.955 1.00 70.44 289 ASN A N 1
ATOM 2341 C CA . ASN A 1 289 ? -6.461 -11.305 -20.248 1.00 70.44 289 ASN A CA 1
ATOM 2342 C C . ASN A 1 289 ? -6.799 -10.963 -21.701 1.00 70.44 289 ASN A C 1
ATOM 2344 O O . ASN A 1 289 ? -6.336 -9.972 -22.271 1.00 70.44 289 ASN A O 1
ATOM 2348 N N . LYS A 1 290 ? -7.696 -11.749 -22.307 1.00 65.12 290 LYS A N 1
ATOM 2349 C CA . LYS A 1 290 ? -8.182 -11.486 -23.673 1.00 65.12 290 LYS A CA 1
ATOM 2350 C C . LYS A 1 290 ? -8.830 -10.107 -23.825 1.00 65.12 290 LYS A C 1
ATOM 2352 O O . LYS A 1 290 ? -8.819 -9.578 -24.932 1.00 65.12 290 LYS A O 1
ATOM 2357 N N . SER A 1 291 ? -9.350 -9.523 -22.748 1.00 76.62 291 SER A N 1
ATOM 2358 C CA . SER A 1 291 ? -9.960 -8.190 -22.716 1.00 76.62 291 SER A CA 1
ATOM 2359 C C . SER A 1 291 ? -8.966 -7.041 -22.543 1.00 76.62 291 SER A C 1
ATOM 2361 O O . SER A 1 291 ? -9.354 -5.900 -22.766 1.00 76.62 291 SER A O 1
ATOM 2363 N N . ASP A 1 292 ? -7.712 -7.304 -22.163 1.00 80.44 292 ASP A N 1
ATOM 2364 C CA . ASP A 1 292 ? -6.784 -6.223 -21.810 1.00 80.44 292 ASP A CA 1
ATOM 2365 C C . ASP A 1 292 ? -6.416 -5.390 -23.046 1.00 80.44 292 ASP A C 1
ATOM 2367 O O . ASP A 1 292 ? -6.092 -5.976 -24.087 1.00 80.44 292 ASP A O 1
ATOM 2371 N N . PRO A 1 293 ? -6.471 -4.051 -22.981 1.00 85.94 293 PRO A N 1
ATOM 2372 C CA . PRO A 1 293 ? -6.089 -3.203 -24.103 1.00 85.94 293 PRO A CA 1
ATOM 2373 C C . PRO A 1 293 ? -4.587 -3.306 -24.405 1.00 85.94 293 PRO A C 1
ATOM 2375 O O . PRO A 1 293 ? -3.777 -3.640 -23.540 1.00 85.94 293 PRO A O 1
ATOM 2378 N N . THR A 1 294 ? -4.216 -3.012 -25.651 1.00 89.88 294 THR A N 1
ATOM 2379 C CA . THR A 1 294 ? -2.822 -2.754 -26.042 1.00 89.88 294 THR A CA 1
ATOM 2380 C C . THR A 1 294 ? -2.473 -1.293 -25.769 1.00 89.88 294 THR A C 1
ATOM 2382 O O . THR A 1 294 ? -3.370 -0.460 -25.613 1.00 89.88 294 THR A O 1
ATOM 2385 N N . LEU A 1 295 ? -1.182 -0.955 -25.747 1.00 91.62 295 LEU A N 1
ATOM 2386 C CA . LEU A 1 295 ? -0.735 0.430 -25.611 1.00 91.62 295 LEU A CA 1
ATOM 2387 C C . LEU A 1 295 ? -1.305 1.312 -26.724 1.00 91.62 295 LEU A C 1
ATOM 2389 O O . LEU A 1 295 ? -1.728 2.427 -26.438 1.00 91.62 295 LEU A O 1
ATOM 2393 N N . ALA A 1 296 ? -1.381 0.814 -27.962 1.00 91.56 296 ALA A N 1
ATOM 2394 C CA . ALA A 1 296 ? -1.944 1.591 -29.061 1.00 91.56 296 ALA A CA 1
ATOM 2395 C C . ALA A 1 296 ? -3.421 1.940 -28.838 1.00 91.56 296 ALA A C 1
ATOM 2397 O O . ALA A 1 296 ? -3.792 3.107 -28.924 1.00 91.56 296 ALA A O 1
ATOM 2398 N N . ILE A 1 297 ? -4.244 0.954 -28.463 1.00 91.56 297 ILE A N 1
ATOM 2399 C CA . ILE A 1 297 ? -5.665 1.175 -28.147 1.00 91.56 297 ILE A CA 1
ATOM 2400 C C . ILE A 1 297 ? -5.812 2.124 -26.952 1.00 91.56 297 ILE A C 1
ATOM 2402 O O . ILE A 1 297 ? -6.702 2.973 -26.929 1.00 91.56 297 ILE A O 1
ATOM 2406 N N . PHE A 1 298 ? -4.939 1.984 -25.954 1.00 92.75 298 PHE A N 1
ATOM 2407 C CA . PHE A 1 298 ? -4.949 2.829 -24.769 1.00 92.75 298 PHE A CA 1
ATOM 2408 C C . PHE A 1 298 ? -4.615 4.292 -25.100 1.00 92.75 298 PHE A C 1
ATOM 2410 O O . PHE A 1 298 ? -5.343 5.190 -24.688 1.00 92.75 298 PHE A O 1
ATOM 2417 N N . LEU A 1 299 ? -3.566 4.545 -25.888 1.00 92.75 299 LEU A N 1
ATOM 2418 C CA . LEU A 1 299 ? -3.177 5.896 -26.308 1.00 92.75 299 LEU A CA 1
ATOM 2419 C C . LEU A 1 299 ? -4.204 6.541 -27.247 1.00 92.75 299 LEU A C 1
ATOM 2421 O O . LEU A 1 299 ? -4.442 7.740 -27.141 1.00 92.75 299 LEU A O 1
ATOM 2425 N N . ASP A 1 300 ? -4.853 5.760 -28.115 1.00 91.25 300 ASP A N 1
ATOM 2426 C CA . ASP A 1 300 ? -5.929 6.261 -28.980 1.00 91.25 300 ASP A CA 1
ATOM 2427 C C . ASP A 1 300 ? -7.135 6.750 -28.152 1.00 91.25 300 ASP A C 1
ATOM 2429 O O . ASP A 1 300 ? -7.792 7.726 -28.522 1.00 91.25 300 ASP A O 1
ATOM 2433 N N . LYS A 1 301 ? -7.412 6.090 -27.017 1.00 92.00 301 LYS A N 1
ATOM 2434 C CA . LYS A 1 301 ? -8.457 6.478 -26.057 1.00 92.00 301 LYS A CA 1
ATOM 2435 C C . LYS A 1 301 ? -8.050 7.679 -25.191 1.00 92.00 301 LYS A C 1
ATOM 2437 O O . LYS A 1 301 ? -8.914 8.472 -24.831 1.00 92.00 301 LYS A O 1
ATOM 2442 N N . HIS A 1 302 ? -6.760 7.808 -24.881 1.00 90.69 302 HIS A N 1
ATOM 2443 C CA . HIS A 1 302 ? -6.172 8.858 -24.043 1.00 90.69 302 HIS A CA 1
ATOM 2444 C C . HIS A 1 302 ? -5.274 9.789 -24.867 1.00 90.69 302 HIS A C 1
ATOM 2446 O O . HIS A 1 302 ? -4.057 9.850 -24.670 1.00 90.69 302 HIS A O 1
ATOM 2452 N N . GLN A 1 303 ? -5.860 10.518 -25.818 1.00 88.38 303 GLN A N 1
ATOM 2453 C CA . GLN A 1 303 ? -5.106 11.385 -26.735 1.00 88.38 303 GLN A CA 1
ATOM 2454 C C . GLN A 1 303 ? -4.311 12.478 -26.005 1.00 88.38 303 GLN A C 1
ATOM 2456 O O . GLN A 1 303 ? -3.232 12.878 -26.446 1.00 88.38 303 GLN A O 1
ATOM 2461 N N . GLU A 1 304 ? -4.800 12.925 -24.850 1.00 89.31 304 GLU A N 1
ATOM 2462 C CA . GLU A 1 304 ? -4.105 13.847 -23.956 1.00 89.31 304 GLU A CA 1
ATOM 2463 C C . GLU A 1 304 ? -2.768 13.292 -23.452 1.00 89.31 304 GLU A C 1
ATOM 2465 O O . GLU A 1 304 ? -1.816 14.049 -23.269 1.00 89.31 304 GLU A O 1
ATOM 2470 N N . LEU A 1 305 ? -2.676 11.974 -23.259 1.00 89.12 305 LEU A N 1
ATOM 2471 C CA . LEU A 1 305 ? -1.461 11.299 -22.820 1.00 89.12 305 LEU A CA 1
ATOM 2472 C C . LEU A 1 305 ? -0.464 11.159 -23.972 1.00 89.12 305 LEU A C 1
ATOM 2474 O O . LEU A 1 305 ? 0.736 11.327 -23.764 1.00 89.12 305 LEU A O 1
ATOM 2478 N N . TYR A 1 306 ? -0.956 10.919 -25.192 1.00 86.81 306 TYR A N 1
ATOM 2479 C CA . TYR A 1 306 ? -0.126 10.970 -26.396 1.00 86.81 306 TYR A CA 1
ATOM 2480 C C . TYR A 1 306 ? 0.495 12.365 -26.576 1.00 86.81 306 TYR A C 1
ATOM 2482 O O . TYR A 1 306 ? 1.692 12.474 -26.816 1.00 86.81 306 TYR A O 1
ATOM 2490 N N . GLY A 1 307 ? -0.273 13.437 -26.346 1.00 83.06 307 GLY A N 1
ATOM 2491 C CA . GLY A 1 307 ? 0.242 14.812 -26.382 1.00 83.06 307 GLY A CA 1
ATOM 2492 C C . GLY A 1 307 ? 1.298 15.133 -25.313 1.00 83.06 307 GLY A C 1
ATOM 2493 O O . GLY A 1 307 ? 2.101 16.042 -25.505 1.00 83.06 307 GLY A O 1
ATOM 2494 N N . GLN A 1 308 ? 1.327 14.385 -24.206 1.00 86.31 308 GLN A N 1
ATOM 2495 C CA . GLN A 1 308 ? 2.337 14.504 -23.143 1.00 86.31 308 GLN A CA 1
ATOM 2496 C C . GLN A 1 308 ? 3.572 13.628 -23.379 1.00 86.31 308 GLN A C 1
ATOM 2498 O O . GLN A 1 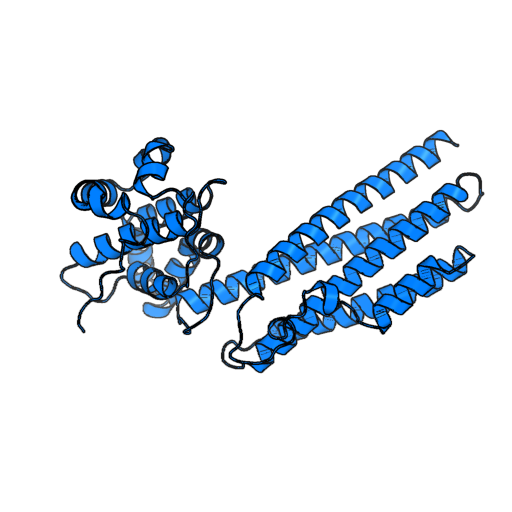308 ? 4.570 13.755 -22.666 1.00 86.31 308 GLN A O 1
ATOM 2503 N N . MET A 1 309 ? 3.514 12.731 -24.362 1.00 89.44 309 MET A N 1
ATOM 2504 C CA . MET A 1 309 ? 4.651 11.919 -24.758 1.00 89.44 309 MET A CA 1
ATOM 2505 C C . MET A 1 309 ? 5.751 12.834 -25.332 1.00 89.44 309 MET A C 1
ATOM 2507 O O . MET A 1 309 ? 5.440 13.710 -26.140 1.00 89.44 309 MET A O 1
ATOM 2511 N N . PRO A 1 310 ? 7.031 12.656 -24.966 1.00 89.00 310 PRO A N 1
ATOM 2512 C CA . PRO A 1 310 ? 8.128 13.430 -25.550 1.00 89.00 310 PRO A CA 1
ATOM 2513 C C . PRO A 1 310 ? 8.166 13.272 -27.073 1.00 89.00 310 PRO A C 1
ATOM 2515 O O . PRO A 1 310 ? 7.947 12.168 -27.568 1.00 89.00 310 PRO A O 1
ATOM 2518 N N . VAL A 1 311 ? 8.495 14.333 -27.817 1.00 88.88 311 VAL A N 1
ATOM 2519 C CA . VAL A 1 311 ? 8.473 14.325 -29.298 1.00 88.88 311 VAL A CA 1
ATOM 2520 C C . VAL A 1 311 ? 9.304 13.175 -29.871 1.00 88.88 311 VAL A C 1
ATOM 2522 O O . VAL A 1 311 ? 8.814 12.400 -30.685 1.00 88.88 311 VAL A O 1
ATOM 2525 N N . SER A 1 312 ? 10.520 12.983 -29.360 1.00 87.38 312 SER A N 1
ATOM 2526 C CA . SER A 1 312 ? 11.408 11.900 -29.792 1.00 87.38 312 SER A CA 1
ATOM 2527 C C . SER A 1 312 ? 10.866 10.498 -29.472 1.00 87.38 312 SER A C 1
ATOM 2529 O O . SER A 1 312 ? 11.216 9.528 -30.141 1.00 87.38 312 SER A O 1
ATOM 2531 N N . LEU A 1 313 ? 10.011 10.364 -28.453 1.00 91.12 313 LEU A N 1
ATOM 2532 C CA . LEU A 1 313 ? 9.324 9.110 -28.137 1.00 91.12 313 LEU A CA 1
ATOM 2533 C C . LEU A 1 313 ? 8.088 8.910 -29.030 1.00 91.12 313 LEU A C 1
ATOM 2535 O O . LEU A 1 313 ? 7.828 7.782 -29.440 1.00 91.12 313 LEU A O 1
ATOM 2539 N N . GLN A 1 314 ? 7.375 9.986 -29.389 1.00 92.31 314 GLN A N 1
ATOM 2540 C CA . GLN A 1 314 ? 6.270 9.939 -30.355 1.00 92.31 314 GLN A CA 1
ATOM 2541 C C . GLN A 1 314 ? 6.755 9.499 -31.738 1.00 92.31 314 GLN A C 1
ATOM 2543 O O . GLN A 1 314 ? 6.152 8.626 -32.355 1.00 92.31 314 GLN A O 1
ATOM 2548 N N . GLU A 1 315 ? 7.859 10.073 -32.220 1.00 91.25 315 GLU A N 1
ATOM 2549 C CA . GLU A 1 315 ? 8.473 9.714 -33.505 1.00 91.25 315 GLU A CA 1
ATOM 2550 C C . GLU A 1 315 ? 8.846 8.227 -33.554 1.00 91.25 315 GLU A C 1
ATOM 2552 O O . GLU A 1 315 ? 8.516 7.521 -34.514 1.00 91.25 315 GLU A O 1
ATOM 2557 N N . TYR A 1 316 ? 9.464 7.731 -32.477 1.00 91.44 316 TYR A N 1
ATOM 2558 C CA . TYR A 1 316 ? 9.802 6.320 -32.340 1.00 91.44 316 TYR A CA 1
ATOM 2559 C C . TYR A 1 316 ? 8.551 5.434 -32.299 1.00 91.44 316 TYR A C 1
ATOM 2561 O O . TYR A 1 316 ? 8.465 4.456 -33.043 1.00 91.44 316 TYR A O 1
ATOM 2569 N N . TYR A 1 317 ? 7.554 5.796 -31.484 1.00 92.50 317 TYR A N 1
ATOM 2570 C CA . TYR A 1 317 ? 6.287 5.074 -31.388 1.00 92.50 317 TYR A CA 1
ATOM 2571 C C . TYR A 1 317 ? 5.569 4.996 -32.735 1.00 92.50 317 TYR A C 1
ATOM 2573 O O . TYR A 1 317 ? 5.108 3.926 -33.110 1.00 92.50 317 TYR A O 1
ATOM 2581 N N . ASN A 1 318 ? 5.500 6.092 -33.491 1.00 92.44 318 ASN A N 1
ATOM 2582 C CA . ASN A 1 318 ? 4.821 6.118 -34.787 1.00 92.44 318 ASN A CA 1
ATOM 2583 C C . ASN A 1 318 ? 5.498 5.208 -35.813 1.00 92.44 318 ASN A C 1
ATOM 2585 O O . ASN A 1 318 ? 4.808 4.537 -36.580 1.00 92.44 318 ASN A O 1
ATOM 2589 N N . SER A 1 319 ? 6.828 5.135 -35.776 1.00 90.56 319 SER A N 1
ATOM 2590 C CA . SER A 1 319 ? 7.615 4.252 -36.644 1.00 90.56 319 SER A CA 1
ATOM 2591 C C . SER A 1 319 ? 7.436 2.767 -36.292 1.00 90.56 319 SER A C 1
ATOM 2593 O O . SER A 1 319 ? 7.519 1.918 -37.174 1.00 90.56 319 SER A O 1
ATOM 2595 N N . HIS A 1 320 ? 7.103 2.459 -35.032 1.00 89.69 320 HIS A N 1
ATOM 2596 C CA . HIS A 1 320 ? 6.976 1.093 -34.503 1.00 89.69 320 HIS A CA 1
ATOM 2597 C C . HIS A 1 320 ? 5.553 0.743 -34.034 1.00 89.69 320 HIS A C 1
ATOM 2599 O O . HIS A 1 320 ? 5.337 -0.262 -33.358 1.00 89.69 320 HIS A O 1
ATOM 2605 N N . ARG A 1 321 ? 4.540 1.546 -34.393 1.00 86.44 321 ARG A N 1
ATOM 2606 C CA . ARG A 1 321 ? 3.173 1.458 -33.836 1.00 86.44 321 ARG A CA 1
ATOM 2607 C C . ARG A 1 321 ? 2.555 0.067 -33.986 1.00 86.44 321 ARG A C 1
ATOM 2609 O O . ARG A 1 321 ? 1.781 -0.360 -33.131 1.00 86.44 321 ARG A O 1
ATOM 2616 N N . GLY A 1 322 ? 2.911 -0.645 -35.058 1.00 85.38 322 GLY A N 1
ATOM 2617 C CA . GLY A 1 322 ? 2.464 -2.014 -35.316 1.00 85.38 322 GLY A CA 1
ATOM 2618 C C . GLY A 1 322 ? 2.808 -2.997 -34.191 1.00 85.38 322 GLY A C 1
ATOM 2619 O O . GLY A 1 322 ? 1.990 -3.862 -33.878 1.00 85.38 322 GLY A O 1
ATOM 2620 N N . GLU A 1 323 ? 3.955 -2.825 -33.532 1.00 86.62 323 GLU A N 1
ATOM 2621 C CA . GLU A 1 323 ? 4.410 -3.675 -32.424 1.00 86.62 323 GLU A CA 1
ATOM 2622 C C . GLU A 1 323 ? 3.564 -3.462 -31.167 1.00 86.62 323 GLU A C 1
ATOM 2624 O O . GLU A 1 323 ? 3.190 -4.421 -30.494 1.00 86.62 323 GLU A O 1
ATOM 2629 N N . TYR A 1 324 ? 3.183 -2.211 -30.899 1.00 87.25 324 TYR A N 1
ATOM 2630 C CA . TYR A 1 324 ? 2.386 -1.799 -29.737 1.00 87.25 324 TYR A CA 1
ATOM 2631 C C . TYR A 1 324 ? 0.875 -1.960 -29.938 1.00 87.25 324 TYR A C 1
ATOM 2633 O O . TYR A 1 324 ? 0.094 -1.688 -29.025 1.00 87.25 324 TYR A O 1
ATOM 2641 N N . ASN A 1 325 ? 0.449 -2.404 -31.123 1.00 85.62 325 ASN A N 1
ATOM 2642 C CA . ASN A 1 325 ? -0.942 -2.734 -31.428 1.00 85.62 325 ASN A CA 1
ATOM 2643 C C . ASN A 1 325 ? -1.244 -4.238 -31.303 1.00 85.62 325 ASN A C 1
ATOM 2645 O O . ASN A 1 325 ? -2.390 -4.665 -31.441 1.00 85.62 325 ASN A O 1
ATOM 2649 N N . GLN A 1 326 ? -0.231 -5.055 -31.020 1.00 81.75 326 GLN A N 1
ATOM 2650 C CA . GLN A 1 326 ? -0.363 -6.496 -30.832 1.00 81.75 326 GLN A CA 1
ATOM 2651 C C . GLN A 1 326 ? -0.190 -6.852 -29.348 1.00 81.75 326 GLN A C 1
ATOM 2653 O O . GLN A 1 326 ? 0.554 -6.204 -28.613 1.00 81.75 326 GLN A O 1
ATOM 2658 N N . LYS A 1 327 ? -0.921 -7.859 -28.857 1.00 72.75 327 LYS A N 1
ATOM 2659 C CA . LYS A 1 327 ? -0.822 -8.296 -27.452 1.00 72.75 327 LYS A CA 1
ATOM 2660 C C . LYS A 1 327 ? 0.380 -9.220 -27.283 1.00 72.75 327 LYS A C 1
ATOM 2662 O O . LYS A 1 327 ? 0.487 -10.201 -28.007 1.00 72.75 327 LYS A O 1
ATOM 2667 N N . GLY A 1 328 ? 1.245 -8.929 -26.310 1.00 65.69 328 GLY A N 1
ATOM 2668 C CA . GLY A 1 328 ? 2.390 -9.785 -25.962 1.00 65.69 328 GLY A CA 1
ATOM 2669 C C . GLY A 1 328 ? 3.509 -9.860 -27.013 1.00 65.69 328 GLY A C 1
ATOM 2670 O O . GLY A 1 328 ? 4.425 -10.655 -26.854 1.00 65.69 328 GLY A O 1
ATOM 2671 N N . SER A 1 329 ? 3.445 -9.051 -28.071 1.00 64.12 329 SER A N 1
ATOM 2672 C CA . SER A 1 329 ? 4.440 -8.961 -29.156 1.00 64.12 329 SER A CA 1
ATOM 2673 C C . SER A 1 329 ? 5.686 -8.160 -28.788 1.00 64.12 329 SER A C 1
ATOM 2675 O O . SER A 1 329 ? 6.714 -8.290 -29.443 1.00 64.12 329 SER A O 1
ATOM 2677 N N . VAL A 1 330 ? 5.584 -7.290 -27.782 1.00 70.38 330 VAL A N 1
ATOM 2678 C CA . VAL A 1 330 ? 6.646 -6.345 -27.449 1.00 70.38 330 VAL A CA 1
ATOM 2679 C C . VAL A 1 330 ? 7.647 -7.011 -26.514 1.00 70.38 330 VAL A C 1
ATOM 2681 O O . VAL A 1 330 ? 7.338 -7.285 -25.354 1.00 70.38 330 VAL A O 1
ATOM 2684 N N . SER A 1 331 ? 8.853 -7.244 -27.024 1.00 74.50 331 SER A N 1
ATOM 2685 C CA . SER A 1 331 ? 10.011 -7.676 -26.247 1.00 74.50 331 SER A CA 1
ATOM 2686 C C . SER A 1 331 ? 10.924 -6.497 -25.925 1.00 74.50 331 SER A C 1
ATOM 2688 O O . SER A 1 331 ? 11.100 -5.588 -26.739 1.00 74.50 331 SER A O 1
ATOM 2690 N N . PHE A 1 332 ? 11.561 -6.541 -24.758 1.00 75.56 332 PHE A N 1
ATOM 2691 C CA . PHE A 1 332 ? 12.684 -5.661 -24.456 1.00 75.56 332 PHE A CA 1
ATOM 2692 C C . PHE A 1 332 ? 13.865 -6.071 -25.339 1.00 75.56 332 PHE A C 1
ATOM 2694 O O . PHE A 1 332 ? 14.269 -7.235 -25.331 1.00 75.56 332 PHE A O 1
ATOM 2701 N N . LEU A 1 333 ? 14.392 -5.135 -26.130 1.00 72.44 333 LEU A N 1
ATOM 2702 C CA . LEU A 1 333 ? 15.568 -5.393 -26.956 1.00 72.44 333 LEU A CA 1
ATOM 2703 C C . LEU A 1 333 ? 16.768 -5.693 -26.050 1.00 72.44 333 LEU A C 1
ATOM 2705 O O . LEU A 1 333 ? 17.094 -4.911 -25.165 1.00 72.44 333 LEU A O 1
ATOM 2709 N N . ASN A 1 334 ? 17.451 -6.812 -26.267 1.00 59.47 334 ASN A N 1
ATOM 2710 C CA . ASN A 1 334 ? 18.716 -7.072 -25.589 1.00 59.47 334 ASN A CA 1
ATOM 2711 C C . ASN A 1 334 ? 19.855 -6.507 -26.437 1.00 59.47 334 ASN A C 1
ATOM 2713 O O . ASN A 1 334 ? 19.915 -6.764 -27.639 1.00 59.47 334 ASN A O 1
ATOM 2717 N N . TYR A 1 335 ? 20.796 -5.798 -25.814 1.00 45.25 335 TYR A N 1
ATOM 2718 C CA . TYR A 1 335 ? 22.124 -5.692 -26.409 1.00 45.25 335 TYR A CA 1
ATOM 2719 C C . TYR A 1 335 ? 22.793 -7.061 -26.263 1.00 45.25 335 TYR A C 1
ATOM 2721 O O . TYR A 1 335 ? 22.871 -7.594 -25.154 1.00 45.25 335 TYR A O 1
ATOM 2729 N N . ALA A 1 336 ? 23.277 -7.627 -27.368 1.00 33.31 336 ALA A N 1
ATOM 2730 C CA . ALA A 1 336 ? 24.372 -8.579 -27.272 1.00 33.31 336 ALA A CA 1
ATOM 2731 C C . ALA A 1 336 ? 25.536 -7.842 -26.589 1.00 33.31 336 ALA A C 1
ATOM 2733 O O . ALA A 1 336 ? 25.906 -6.751 -27.032 1.00 33.31 336 ALA A O 1
ATOM 2734 N N . VAL A 1 337 ? 26.009 -8.384 -25.464 1.00 30.91 337 VAL A N 1
ATOM 2735 C CA . VAL A 1 337 ? 27.229 -7.922 -24.784 1.00 30.91 337 VAL A CA 1
ATOM 2736 C C . VAL A 1 337 ? 28.422 -8.121 -25.704 1.00 30.91 337 VAL A C 1
ATOM 2738 O O . VAL A 1 337 ? 28.495 -9.214 -26.313 1.00 30.91 337 VAL A O 1
#

Nearest PDB structures (foldseek):
  4tql-assembly1_A  TM=2.425E-01  e=4.736E+00  synthetic construct

pLDDT: mean 76.94, std 15.66, range [30.91, 95.5]